Protein AF-0000000078525340 (afdb_homodimer)

Foldseek 3Di:
DPQVVLCVVAQQQFFWKWKWFDDPRDIDTDIFGWHADLVVRWIKTKDFCPDPVVVRCVRPQKMKIKTDDPDAPWIKIFIWGKDWDPDFCVVVVVSNPVRDPPVVVVCVVCRVRMTMMITDGQWMWTDDDPVDIDIDGSVD/DPQVVLCVVAQLAFFWKWKWFDDPRDIDIDIFGWHADLVVRWIKTKDFCPDPVVVRCVRPQKMKMKTDDPDAPWIKIFIWGKDWDPDFCVVVVVSNCVRDPPVVVVCVVCRVRMTMMITDGQWMWTDDDPVDIDIDGSVD

Secondary structure (DSSP, 8-state):
--HHHHHHHHHHH--EEEEEEEETTEEEEEEEE-EEETTTTEEEEEEETTSHHHHHHHH--EEEEEEPPSSTT-EEEEEEEEEE-SS-GGGGHHHHHHHSTTHHHHHHHHGGGEEEEEEE-SEEEEESSSS-EEEEETT-/--HHHHHHHHHHH--EEEEEEEETTEEEEEEEE-EEETTTTEEEEEEETTSHHHHHHHH--EEEEEEPPSSTT-EEEEEEEEEE-SS-GGGSHHHHHHHSTTHHHHHHHHGGGEEEEEEE-SEEEEESSSS-EEEEETT-

pLDDT: mean 95.8, std 4.09, range [75.81, 98.94]

Nearest PDB structures (foldseek):
  2i02-assembly1_A  TM=7.505E-01  e=3.441E-08  Nostoc punctiforme PCC 73102
  2hq7-assembly1_B  TM=7.538E-01  e=4.060E-06  Clostridium acetobutylicum
  5jab-assembly1_B  TM=7.423E-01  e=3.067E-06  Mycobacterium tuberculosis H37Rv
  5jab-assembly2_D  TM=7.151E-01  e=4.543E-06  Mycobacterium tuberculosis H37Rv
  2aq6-assembly1_B  TM=7.502E-01  e=1.652E-05  Mycobacterium tuberculosis

Structure (mmCIF, N/CA/C/O backbone):
data_AF-0000000078525340-model_v1
#
loop_
_entity.id
_entity.type
_entity.pdbx_description
1 polymer 'Pyridoxamine 5-phosphate oxidase'
#
loop_
_atom_site.group_PDB
_atom_site.id
_atom_site.type_symbol
_atom_site.label_atom_id
_atom_site.label_alt_id
_atom_site.label_comp_id
_atom_site.label_asym_id
_atom_site.label_entity_id
_atom_site.label_seq_id
_atom_site.pdbx_PDB_ins_code
_atom_site.Cartn_x
_atom_site.Cartn_y
_atom_site.Cartn_z
_atom_site.occupancy
_atom_site.B_iso_or_equiv
_atom_site.auth_seq_id
_atom_site.auth_comp_id
_atom_site.auth_asym_id
_atom_site.auth_atom_id
_atom_site.pdbx_PDB_model_num
ATOM 1 N N . MET A 1 1 ? 23.422 -10.094 1.667 1 87.75 1 MET A N 1
ATOM 2 C CA . MET A 1 1 ? 22.312 -11.031 1.849 1 87.75 1 MET A CA 1
ATOM 3 C C . MET A 1 1 ? 22.141 -11.906 0.617 1 87.75 1 MET A C 1
ATOM 5 O O . MET A 1 1 ? 22.594 -11.562 -0.471 1 87.75 1 MET A O 1
ATOM 9 N N . ASN A 1 2 ? 21.609 -13.195 0.773 1 95.38 2 ASN A N 1
ATOM 10 C CA . ASN A 1 2 ? 21.125 -14.039 -0.316 1 95.38 2 ASN A CA 1
ATOM 11 C C . ASN A 1 2 ? 19.719 -13.648 -0.755 1 95.38 2 ASN A C 1
ATOM 13 O O . ASN A 1 2 ? 18.734 -14 -0.096 1 95.38 2 ASN A O 1
ATOM 17 N N . ALA A 1 3 ? 19.656 -12.984 -1.868 1 96.06 3 ALA A N 1
ATOM 18 C CA . ALA A 1 3 ? 18.406 -12.352 -2.301 1 96.06 3 ALA A CA 1
ATOM 19 C C . ALA A 1 3 ? 17.344 -13.391 -2.596 1 96.06 3 ALA A C 1
ATOM 21 O O . ALA A 1 3 ? 16.172 -13.211 -2.242 1 96.06 3 ALA A O 1
ATOM 22 N N . LYS A 1 4 ? 17.75 -14.414 -3.219 1 96.56 4 LYS A N 1
ATOM 23 C CA . LYS A 1 4 ? 16.781 -15.461 -3.559 1 96.56 4 LYS A CA 1
ATOM 24 C C . LYS A 1 4 ? 16.203 -16.094 -2.303 1 96.56 4 LYS A C 1
ATOM 26 O O . LYS A 1 4 ? 14.984 -16.281 -2.205 1 96.56 4 LYS A O 1
ATOM 31 N N . GLN A 1 5 ? 17 -16.422 -1.415 1 97.38 5 GLN A N 1
ATOM 32 C CA . GLN A 1 5 ? 16.562 -17.047 -0.17 1 97.38 5 GLN A CA 1
ATOM 33 C C . GLN A 1 5 ? 15.633 -16.125 0.615 1 97.38 5 GLN A C 1
ATOM 35 O O . GLN A 1 5 ? 14.609 -16.562 1.133 1 97.38 5 GLN A O 1
ATOM 40 N N . GLU A 1 6 ? 15.984 -14.867 0.705 1 97.31 6 GLU A N 1
ATOM 41 C CA . GLU A 1 6 ? 15.18 -13.914 1.471 1 97.31 6 GLU A CA 1
ATOM 42 C C . GLU A 1 6 ? 13.867 -13.602 0.759 1 97.31 6 GLU A C 1
ATOM 44 O O . GLU A 1 6 ? 12.836 -13.398 1.405 1 97.31 6 GLU A O 1
ATOM 49 N N . PHE A 1 7 ? 13.938 -13.602 -0.591 1 98.12 7 PHE A N 1
ATOM 50 C CA . PHE A 1 7 ? 12.695 -13.484 -1.349 1 98.12 7 PHE A CA 1
ATOM 51 C C . PHE A 1 7 ? 11.75 -14.625 -1.007 1 98.12 7 PHE A C 1
ATOM 53 O O . PHE A 1 7 ? 10.586 -14.391 -0.672 1 98.12 7 PHE A O 1
ATOM 60 N N . THR A 1 8 ? 12.273 -15.805 -1.04 1 97.25 8 THR A N 1
ATOM 61 C CA . THR A 1 8 ? 11.477 -17 -0.782 1 97.25 8 THR A CA 1
ATOM 62 C C . THR A 1 8 ? 10.906 -16.969 0.633 1 97.25 8 THR A C 1
ATOM 64 O O . THR A 1 8 ? 9.719 -17.266 0.837 1 97.25 8 THR A O 1
ATOM 67 N N . ARG A 1 9 ? 11.695 -16.578 1.569 1 96.94 9 ARG A N 1
ATOM 68 C CA . ARG A 1 9 ? 11.242 -16.5 2.955 1 96.94 9 ARG A CA 1
ATOM 69 C C . ARG A 1 9 ? 10.117 -15.484 3.111 1 96.94 9 ARG A C 1
ATOM 71 O O . ARG A 1 9 ? 9.055 -15.805 3.648 1 96.94 9 ARG A O 1
ATOM 78 N N . LEU A 1 10 ? 10.32 -14.297 2.596 1 97.5 10 LEU A N 1
ATOM 79 C CA . LEU A 1 10 ? 9.367 -13.211 2.793 1 97.5 10 LEU A CA 1
ATOM 80 C C . LEU A 1 10 ? 8.078 -13.469 2.029 1 97.5 10 LEU A C 1
ATOM 82 O O . LEU A 1 10 ? 6.984 -13.266 2.562 1 97.5 10 LEU A O 1
ATOM 86 N N . ILE A 1 11 ? 8.18 -13.922 0.812 1 97.44 11 ILE A N 1
ATOM 87 C CA . ILE A 1 11 ? 7.008 -14.094 -0.039 1 97.44 11 ILE A CA 1
ATOM 88 C C . ILE A 1 11 ? 6.133 -15.219 0.505 1 97.44 11 ILE A C 1
ATOM 90 O O . ILE A 1 11 ? 4.914 -15.211 0.323 1 97.44 11 ILE A O 1
ATOM 94 N N . ASN A 1 12 ? 6.723 -16.172 1.214 1 96 12 ASN A N 1
ATOM 95 C CA . ASN A 1 12 ? 5.977 -17.312 1.745 1 96 12 ASN A CA 1
ATOM 96 C C . ASN A 1 12 ? 5.434 -17.016 3.141 1 96 12 ASN A C 1
ATOM 98 O O . ASN A 1 12 ? 4.48 -17.656 3.588 1 96 12 ASN A O 1
ATOM 102 N N . THR A 1 13 ? 5.984 -16.031 3.861 1 95.69 13 THR A N 1
ATOM 103 C CA . THR A 1 13 ? 5.586 -15.82 5.246 1 95.69 13 THR A CA 1
ATOM 104 C C . THR A 1 13 ? 4.668 -14.609 5.363 1 95.69 13 THR A C 1
ATOM 106 O O . THR A 1 13 ? 3.824 -14.547 6.262 1 95.69 13 THR A O 1
ATOM 109 N N . GLN A 1 14 ? 4.844 -13.656 4.562 1 96 14 GLN A N 1
ATOM 110 C CA . GLN A 1 14 ? 3.98 -12.484 4.625 1 96 14 GLN A CA 1
ATOM 111 C C . GLN A 1 14 ? 2.664 -12.727 3.895 1 96 14 GLN A C 1
ATOM 113 O O . GLN A 1 14 ? 2.637 -13.391 2.857 1 96 14 GLN A O 1
ATOM 118 N N . THR A 1 15 ? 1.559 -12.133 4.465 1 96 15 THR A N 1
ATOM 119 C CA . THR A 1 15 ? 0.247 -12.602 4.027 1 96 15 THR A CA 1
ATOM 120 C C . THR A 1 15 ? -0.459 -11.531 3.199 1 96 15 THR A C 1
ATOM 122 O O . THR A 1 15 ? -1.457 -11.812 2.533 1 96 15 THR A O 1
ATOM 125 N N . GLU A 1 16 ? 0.042 -10.273 3.266 1 97.12 16 GLU A N 1
ATOM 126 C CA . GLU A 1 16 ? -0.646 -9.18 2.58 1 97.12 16 GLU A CA 1
ATOM 127 C C . GLU A 1 16 ? 0.328 -8.352 1.753 1 97.12 16 GLU A C 1
ATOM 129 O O . GLU A 1 16 ? 1.515 -8.266 2.076 1 97.12 16 GLU A O 1
ATOM 134 N N . ILE A 1 17 ? -0.214 -7.793 0.735 1 98.31 17 ILE A N 1
ATOM 135 C CA . ILE A 1 17 ? 0.506 -6.777 -0.029 1 98.31 17 ILE A CA 1
ATOM 136 C C . ILE A 1 17 ? -0.351 -5.52 -0.151 1 98.31 17 ILE A C 1
ATOM 138 O O . ILE A 1 17 ? -1.581 -5.59 -0.095 1 98.31 17 ILE A O 1
ATOM 142 N N . ALA A 1 18 ? 0.312 -4.383 -0.234 1 98.75 18 ALA A N 1
ATOM 143 C CA . ALA A 1 18 ? -0.292 -3.203 -0.844 1 98.75 18 ALA A CA 1
ATOM 144 C C . ALA A 1 18 ? -0.221 -3.273 -2.367 1 98.75 18 ALA A C 1
ATOM 146 O O . ALA A 1 18 ? 0.868 -3.359 -2.941 1 98.75 18 ALA A O 1
ATOM 147 N N . LEU A 1 19 ? -1.326 -3.273 -3.004 1 98.81 19 LEU A N 1
ATOM 148 C CA . LEU A 1 19 ? -1.422 -3.354 -4.457 1 98.81 19 LEU A CA 1
ATOM 149 C C . LEU A 1 19 ? -1.84 -2.014 -5.051 1 98.81 19 LEU A C 1
ATOM 151 O O . LEU A 1 19 ? -2.896 -1.479 -4.707 1 98.81 19 LEU A O 1
ATOM 155 N N . ALA A 1 20 ? -1.002 -1.49 -5.895 1 98.75 20 ALA A N 1
ATOM 156 C CA . ALA A 1 20 ? -1.294 -0.214 -6.539 1 98.75 20 ALA A CA 1
ATOM 157 C C . ALA A 1 20 ? -1.66 -0.415 -8.008 1 98.75 20 ALA A C 1
ATOM 159 O O . ALA A 1 20 ? -1.045 -1.228 -8.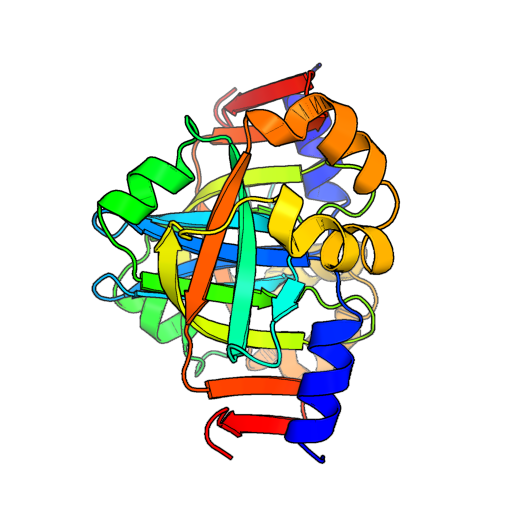703 1 98.75 20 ALA A O 1
ATOM 160 N N . THR A 1 21 ? -2.662 0.222 -8.438 1 98.62 21 THR A N 1
ATOM 161 C CA . THR A 1 21 ? -3.092 0.352 -9.828 1 98.62 21 THR A CA 1
ATOM 162 C C . THR A 1 21 ? -3.15 1.82 -10.242 1 98.62 21 THR A C 1
ATOM 164 O O . THR A 1 21 ? -2.941 2.711 -9.414 1 98.62 21 THR A O 1
ATOM 167 N N . SER A 1 22 ? -3.324 2.07 -11.531 1 97.94 22 SER A N 1
ATOM 168 C CA . SER A 1 22 ? -3.441 3.445 -12.008 1 97.94 22 SER A CA 1
ATOM 169 C C . SER A 1 22 ? -4.375 3.535 -13.211 1 97.94 22 SER A C 1
ATOM 171 O O . SER A 1 22 ? -4.324 2.693 -14.109 1 97.94 22 SER A O 1
ATOM 173 N N . THR A 1 23 ? -5.254 4.504 -13.172 1 97.12 23 THR A N 1
ATOM 174 C CA . THR A 1 23 ? -6.141 4.824 -14.281 1 97.12 23 THR A CA 1
ATOM 175 C C . THR A 1 23 ? -6.047 6.309 -14.633 1 97.12 23 THR A C 1
ATOM 177 O O . THR A 1 23 ? -6.332 7.168 -13.805 1 97.12 23 THR A O 1
ATOM 180 N N . ASP A 1 24 ? -5.66 6.656 -15.867 1 95.19 24 ASP A N 1
ATOM 181 C CA . ASP A 1 24 ? -5.586 8.031 -16.344 1 95.19 24 ASP A CA 1
ATOM 182 C C . ASP A 1 24 ? -4.77 8.898 -15.383 1 95.19 24 ASP A C 1
ATOM 184 O O . ASP A 1 24 ? -5.219 9.969 -14.969 1 95.19 24 ASP A O 1
ATOM 188 N N . GLY A 1 25 ? -3.732 8.32 -14.93 1 95.5 25 GLY A N 1
ATOM 189 C CA . GLY A 1 25 ? -2.795 9.078 -14.117 1 95.5 25 GLY A CA 1
ATOM 190 C C . GLY A 1 25 ? -3.16 9.094 -12.648 1 95.5 25 GLY A C 1
ATOM 191 O O . GLY A 1 25 ? -2.393 9.578 -11.812 1 95.5 25 GLY A O 1
ATOM 192 N N . GLN A 1 26 ? -4.312 8.586 -12.266 1 97.94 26 GLN A N 1
ATOM 193 C CA . GLN A 1 26 ? -4.723 8.516 -10.867 1 97.94 26 GLN A CA 1
ATOM 194 C C . GLN A 1 26 ? -4.422 7.137 -10.273 1 97.94 26 GLN A C 1
ATOM 196 O O . GLN A 1 26 ? -5.008 6.137 -10.688 1 97.94 26 GLN A O 1
ATOM 201 N N . PRO A 1 27 ? -3.51 7.129 -9.273 1 98.31 27 PRO A N 1
ATOM 202 C CA . PRO A 1 27 ? -3.266 5.84 -8.625 1 98.31 27 PRO A CA 1
ATOM 203 C C . PRO A 1 27 ? -4.367 5.461 -7.637 1 98.31 27 PRO A C 1
ATOM 205 O O . PRO A 1 27 ? -5.145 6.32 -7.215 1 98.31 27 PRO A O 1
ATOM 208 N N . SER A 1 28 ? -4.492 4.191 -7.406 1 98.5 28 SER A N 1
ATOM 209 C CA . SER A 1 28 ? -5.254 3.578 -6.324 1 98.5 28 SER A CA 1
ATOM 210 C C . SER A 1 28 ? -4.41 2.551 -5.57 1 98.5 28 SER A C 1
ATOM 212 O O . SER A 1 28 ? -3.426 2.037 -6.105 1 98.5 28 SER A O 1
ATOM 214 N N . VAL A 1 29 ? -4.773 2.312 -4.316 1 98.69 29 VAL A N 1
ATOM 215 C CA . VAL A 1 29 ? -4.012 1.337 -3.547 1 98.69 29 VAL A CA 1
ATOM 216 C C . VAL A 1 29 ? -4.914 0.673 -2.51 1 98.69 29 VAL A C 1
ATOM 218 O O . VAL A 1 29 ? -5.793 1.322 -1.936 1 98.69 29 VAL A O 1
ATOM 221 N N . ARG A 1 30 ? -4.707 -0.608 -2.273 1 97.75 30 ARG A N 1
ATOM 222 C CA . ARG A 1 30 ? -5.434 -1.395 -1.281 1 97.75 30 ARG A CA 1
ATOM 223 C C . ARG A 1 30 ? -4.582 -2.555 -0.774 1 97.75 30 ARG A C 1
ATOM 225 O O . ARG A 1 30 ? -3.607 -2.943 -1.418 1 97.75 30 ARG A O 1
ATOM 232 N N . ILE A 1 31 ? -4.953 -2.988 0.374 1 97.5 31 ILE A N 1
ATOM 233 C CA . ILE A 1 31 ? -4.316 -4.176 0.936 1 97.5 31 ILE A CA 1
ATOM 234 C C . ILE A 1 31 ? -5.094 -5.422 0.521 1 97.5 31 ILE A C 1
ATOM 236 O O . ILE A 1 31 ? -6.32 -5.469 0.649 1 97.5 31 ILE A O 1
ATOM 240 N N . VAL A 1 32 ? -4.371 -6.414 -0.003 1 96.75 32 VAL A N 1
ATOM 241 C CA . VAL A 1 32 ? -5.012 -7.672 -0.375 1 96.75 32 VAL A CA 1
ATOM 242 C C . VAL A 1 32 ? -4.164 -8.844 0.115 1 96.75 32 VAL A C 1
ATOM 244 O O . VAL A 1 32 ? -2.949 -8.711 0.285 1 96.75 32 VAL A O 1
ATOM 247 N N . ASN A 1 33 ? -4.805 -9.977 0.378 1 97 33 ASN A N 1
ATOM 248 C CA . ASN A 1 33 ? -4.074 -11.219 0.585 1 97 33 ASN A CA 1
ATOM 249 C C . ASN A 1 33 ? -3.486 -11.75 -0.721 1 97 33 ASN A C 1
ATOM 251 O O . ASN A 1 33 ? -3.984 -11.438 -1.803 1 97 33 ASN A O 1
ATOM 255 N N . PHE A 1 34 ? -2.416 -12.523 -0.557 1 98.31 34 PHE A N 1
ATOM 256 C CA . PHE A 1 34 ? -1.772 -13.055 -1.752 1 98.31 34 PHE A CA 1
ATOM 257 C C . PHE A 1 34 ? -1.127 -14.406 -1.462 1 98.31 34 PHE A C 1
ATOM 259 O O . PHE A 1 34 ? -0.896 -14.75 -0.302 1 98.31 34 PHE A O 1
ATOM 266 N N . CYS A 1 35 ? -0.872 -15.109 -2.553 1 98.12 35 CYS A N 1
ATOM 267 C CA . CYS A 1 35 ? 0.038 -16.25 -2.58 1 98.12 35 CYS A CA 1
ATOM 268 C C . CYS A 1 35 ? 0.964 -16.172 -3.789 1 98.12 35 CYS A C 1
ATOM 270 O O . CYS A 1 35 ? 0.632 -15.547 -4.797 1 98.12 35 CYS A O 1
ATOM 272 N N . PHE A 1 36 ? 2.131 -16.75 -3.58 1 98.19 36 PHE A N 1
ATOM 273 C CA . PHE A 1 36 ? 3.061 -16.859 -4.695 1 98.19 36 PHE A CA 1
ATOM 274 C C . PHE A 1 36 ? 3.084 -18.281 -5.234 1 98.19 36 PHE A C 1
ATOM 276 O O . PHE A 1 36 ? 3.289 -19.234 -4.48 1 98.19 36 PHE A O 1
ATOM 283 N N . ASP A 1 37 ? 2.729 -18.438 -6.527 1 97.06 37 ASP A N 1
ATOM 284 C CA . ASP A 1 37 ? 2.869 -19.703 -7.215 1 97.06 37 ASP A CA 1
ATOM 285 C C . ASP A 1 37 ? 4.297 -19.906 -7.719 1 97.06 37 ASP A C 1
ATOM 287 O O . ASP A 1 37 ? 4.68 -19.359 -8.75 1 97.06 37 ASP A O 1
ATOM 291 N N . GLU A 1 38 ? 5.016 -20.719 -7.078 1 94.38 38 GLU A N 1
ATOM 292 C CA . GLU A 1 38 ? 6.438 -20.906 -7.363 1 94.38 38 GLU A CA 1
ATOM 293 C C . GLU A 1 38 ? 6.652 -21.547 -8.727 1 94.38 38 GLU A C 1
ATOM 295 O O . GLU A 1 38 ? 7.621 -21.234 -9.422 1 94.38 38 GLU A O 1
ATOM 300 N N . ALA A 1 39 ? 5.789 -22.453 -9.047 1 94.06 39 ALA A N 1
ATOM 301 C CA . ALA A 1 39 ? 5.938 -23.156 -10.32 1 94.06 39 ALA A CA 1
ATOM 302 C C . ALA A 1 39 ? 5.691 -22.219 -11.492 1 94.06 39 ALA A C 1
ATOM 304 O O . ALA A 1 39 ? 6.457 -22.203 -12.461 1 94.06 39 ALA A O 1
ATOM 305 N N . ALA A 1 40 ? 4.656 -21.391 -11.406 1 95.31 40 ALA A N 1
ATOM 306 C CA . ALA A 1 40 ? 4.293 -20.469 -12.484 1 95.31 40 ALA A CA 1
ATOM 307 C C . ALA A 1 40 ? 5.02 -19.141 -12.344 1 95.31 40 ALA A C 1
ATOM 309 O O . ALA A 1 40 ? 5.035 -18.328 -13.273 1 95.31 40 ALA A O 1
ATOM 310 N N . LYS A 1 41 ? 5.652 -18.859 -11.195 1 96.38 41 LYS A N 1
ATOM 311 C CA . LYS A 1 41 ? 6.352 -17.609 -10.859 1 96.38 41 LYS A CA 1
ATOM 312 C C . LYS A 1 41 ? 5.438 -16.406 -11.023 1 96.38 41 LYS A C 1
ATOM 314 O O . LYS A 1 41 ? 5.812 -15.414 -11.656 1 96.38 41 LYS A O 1
ATOM 319 N N . VAL A 1 42 ? 4.281 -16.484 -10.484 1 98.06 42 VAL A N 1
ATOM 320 C CA . VAL A 1 42 ? 3.326 -15.391 -10.477 1 98.06 42 VAL A CA 1
ATOM 321 C C . VAL A 1 42 ? 2.766 -15.195 -9.07 1 98.06 42 VAL A C 1
ATOM 323 O O . VAL A 1 42 ? 2.654 -16.156 -8.305 1 98.06 42 VAL A O 1
ATOM 326 N N . MET A 1 43 ? 2.398 -14 -8.781 1 98.38 43 MET A N 1
ATOM 327 C CA . MET A 1 43 ? 1.638 -13.672 -7.582 1 98.38 43 MET A CA 1
ATOM 328 C C . MET A 1 43 ? 0.141 -13.844 -7.82 1 98.38 43 MET A C 1
ATOM 330 O O . MET A 1 43 ? -0.38 -13.414 -8.852 1 98.38 43 MET A O 1
ATOM 334 N N . LEU A 1 44 ? -0.486 -14.445 -6.852 1 98.62 44 LEU A N 1
ATOM 335 C CA . LEU A 1 44 ? -1.928 -14.648 -6.934 1 98.62 44 LEU A CA 1
ATOM 336 C C . LEU A 1 44 ? -2.66 -13.797 -5.906 1 98.62 44 LEU A C 1
ATOM 338 O O . LEU A 1 44 ? -2.217 -13.672 -4.762 1 98.62 44 LEU A O 1
ATOM 342 N N . PHE A 1 45 ? -3.779 -13.195 -6.34 1 98.19 45 PHE A N 1
ATOM 343 C CA . PHE A 1 45 ? -4.715 -12.562 -5.418 1 98.19 45 PHE A CA 1
ATOM 344 C C . PHE A 1 45 ? -6.145 -12.672 -5.934 1 98.19 45 PHE A C 1
ATOM 346 O O . PHE A 1 45 ? -6.363 -12.969 -7.113 1 98.19 45 PHE A O 1
ATOM 353 N N . THR A 1 46 ? -7.082 -12.492 -5.023 1 96.25 46 THR A N 1
ATOM 354 C CA . THR A 1 46 ? -8.484 -12.539 -5.434 1 96.25 46 THR A CA 1
ATOM 355 C C . THR A 1 46 ? -9.18 -11.211 -5.137 1 96.25 46 THR A C 1
ATOM 357 O O . THR A 1 46 ? -8.742 -10.453 -4.27 1 96.25 46 THR A O 1
ATOM 360 N N . THR A 1 47 ? -10.148 -10.984 -5.855 1 94.75 47 THR A N 1
ATOM 361 C CA . THR A 1 47 ? -11.039 -9.852 -5.66 1 94.75 47 THR A CA 1
ATOM 362 C C . THR A 1 47 ? -12.469 -10.211 -6.066 1 94.75 47 THR A C 1
ATOM 364 O O . THR A 1 47 ? -12.688 -11.172 -6.809 1 94.75 47 THR A O 1
ATOM 367 N N . PHE A 1 48 ? -13.352 -9.422 -5.516 1 90.81 48 PHE A N 1
ATOM 368 C CA . PHE A 1 48 ? -14.727 -9.586 -5.988 1 90.81 48 PHE A CA 1
ATOM 369 C C . PHE A 1 48 ? -14.875 -9.062 -7.414 1 90.81 48 PHE A C 1
ATOM 371 O O . PHE A 1 48 ? -14.281 -8.047 -7.77 1 90.81 48 PHE A O 1
ATOM 378 N N . GLY A 1 49 ? -15.625 -9.727 -8.234 1 84.81 49 GLY A N 1
ATOM 379 C CA . GLY A 1 49 ? -15.742 -9.469 -9.664 1 84.81 49 GLY A CA 1
ATOM 380 C C . GLY A 1 49 ? -16.328 -8.102 -9.977 1 84.81 49 GLY A C 1
ATOM 381 O O . GLY A 1 49 ? -16.109 -7.57 -11.07 1 84.81 49 GLY A O 1
ATOM 382 N N . ASP A 1 50 ? -17.031 -7.508 -9.242 1 79.12 50 ASP A N 1
ATOM 383 C CA . ASP A 1 50 ? -17.719 -6.246 -9.516 1 79.12 50 ASP A CA 1
ATOM 384 C C . ASP A 1 50 ? -17.078 -5.102 -8.727 1 79.12 50 ASP A C 1
ATOM 386 O O . ASP A 1 50 ? -17.719 -4.07 -8.5 1 79.12 50 ASP A O 1
ATOM 390 N N . ASN A 1 51 ? -15.828 -5.246 -8.523 1 83.62 51 ASN A N 1
ATOM 391 C CA . ASN A 1 51 ? -15.18 -4.215 -7.719 1 83.62 51 ASN A CA 1
ATOM 392 C C . ASN A 1 51 ? -14.32 -3.291 -8.578 1 83.62 51 ASN A C 1
ATOM 394 O O . ASN A 1 51 ? -14.07 -3.58 -9.742 1 83.62 51 ASN A O 1
ATOM 398 N N . LYS A 1 52 ? -13.977 -2.193 -8.047 1 83.94 52 LYS A N 1
ATOM 399 C CA . LYS A 1 52 ? -13.281 -1.093 -8.703 1 83.94 52 LYS A CA 1
ATOM 400 C C . LYS A 1 52 ? -11.969 -1.566 -9.32 1 83.94 52 LYS A C 1
ATOM 402 O O . LYS A 1 52 ? -11.578 -1.111 -10.398 1 83.94 52 LYS A O 1
ATOM 407 N N . LYS A 1 53 ? -11.305 -2.447 -8.602 1 86.12 53 LYS A N 1
ATOM 408 C CA . LYS A 1 53 ? -9.992 -2.854 -9.094 1 86.12 53 LYS A CA 1
ATOM 409 C C . LYS A 1 53 ? -10.109 -3.635 -10.398 1 86.12 53 LYS A C 1
ATOM 411 O O . LYS A 1 53 ? -9.234 -3.537 -11.266 1 86.12 53 LYS A O 1
ATOM 416 N N . VAL A 1 54 ? -11.188 -4.332 -10.648 1 87.69 54 VAL A N 1
ATOM 417 C CA . VAL A 1 54 ? -11.406 -5.059 -11.891 1 87.69 54 VAL A CA 1
ATOM 418 C C . VAL A 1 54 ? -11.484 -4.074 -13.055 1 87.69 54 VAL A C 1
ATOM 420 O O . VAL A 1 54 ? -10.828 -4.262 -14.086 1 87.69 54 VAL A O 1
ATOM 423 N N . LYS A 1 55 ? -12.234 -3.061 -12.852 1 91.38 55 LYS A N 1
ATOM 424 C CA . LYS A 1 55 ? -12.375 -2.037 -13.883 1 91.38 55 LYS A CA 1
ATOM 425 C C . LYS A 1 55 ? -11.039 -1.336 -14.148 1 91.38 55 LYS A C 1
ATOM 427 O O . LYS A 1 55 ? -10.695 -1.061 -15.297 1 91.38 55 LYS A O 1
ATOM 432 N N . GLU A 1 56 ? -10.336 -1.049 -13.102 1 94.88 56 GLU A N 1
ATOM 433 C CA . GLU A 1 56 ? -9.031 -0.416 -13.242 1 94.88 56 GLU A CA 1
ATOM 434 C C . GLU A 1 56 ? -8.078 -1.284 -14.062 1 94.88 56 GLU A C 1
ATOM 436 O O . GLU A 1 56 ? -7.395 -0.789 -14.953 1 94.88 56 GLU A O 1
ATOM 441 N N . LEU A 1 57 ? -8.117 -2.547 -13.742 1 95.56 57 LEU A N 1
ATOM 442 C CA . LEU A 1 57 ? -7.184 -3.473 -14.367 1 95.56 57 LEU A CA 1
ATOM 443 C C . LEU A 1 57 ? -7.555 -3.719 -15.828 1 95.56 57 LEU A C 1
ATOM 445 O O . LEU A 1 57 ? -6.691 -4.043 -16.641 1 95.56 57 LEU A O 1
ATOM 449 N N . GLU A 1 58 ? -8.805 -3.551 -16.141 1 93.69 58 GLU A N 1
ATOM 450 C CA . GLU A 1 58 ? -9.227 -3.615 -17.531 1 93.69 58 GLU A CA 1
ATOM 451 C C . GLU A 1 58 ? -8.695 -2.432 -18.328 1 93.69 58 GLU A C 1
ATOM 453 O O . GLU A 1 58 ? -8.367 -2.568 -19.516 1 93.69 58 GLU A O 1
ATOM 458 N N . CYS A 1 59 ? -8.547 -1.346 -17.703 1 95.31 59 CYS A N 1
ATOM 459 C CA . CYS A 1 59 ? -8.102 -0.117 -18.359 1 95.31 59 CYS A CA 1
ATOM 460 C C . CYS A 1 59 ? -6.578 -0.076 -18.453 1 95.31 59 CYS A C 1
ATOM 462 O O . CYS A 1 59 ? -6.023 0.387 -19.438 1 95.31 59 CYS A O 1
ATOM 464 N N . ASN A 1 60 ? -5.855 -0.446 -17.5 1 98 60 ASN A N 1
ATOM 465 C CA . ASN A 1 60 ? -4.406 -0.46 -17.344 1 98 60 ASN A CA 1
ATOM 466 C C . ASN A 1 60 ? -3.943 -1.622 -16.469 1 98 60 ASN A C 1
ATOM 468 O O . ASN A 1 60 ? -4.156 -1.617 -15.258 1 98 60 ASN A O 1
ATOM 472 N N . ASN A 1 61 ? -3.273 -2.559 -17.047 1 98.44 61 ASN A N 1
ATOM 473 C CA . ASN A 1 61 ? -2.945 -3.775 -16.312 1 98.44 61 ASN A CA 1
ATOM 474 C C . ASN A 1 61 ? -1.574 -3.678 -15.656 1 98.44 61 ASN A C 1
ATOM 476 O O . ASN A 1 61 ? -1.078 -4.66 -15.094 1 98.44 61 ASN A O 1
ATOM 480 N N . LYS A 1 62 ? -0.909 -2.529 -15.758 1 98.69 62 LYS A N 1
ATOM 481 C CA . LYS A 1 62 ? 0.313 -2.283 -14.992 1 98.69 62 LYS A CA 1
ATOM 482 C C . LYS A 1 62 ? 0.013 -2.115 -13.508 1 98.69 62 LYS A C 1
ATOM 484 O O . LYS A 1 62 ? -0.896 -1.373 -13.133 1 98.69 62 LYS A O 1
ATOM 489 N N . VAL A 1 63 ? 0.789 -2.828 -12.695 1 98.88 63 VAL A N 1
ATOM 490 C CA . VAL A 1 63 ? 0.582 -2.75 -11.25 1 98.88 63 VAL A CA 1
ATOM 491 C C . VAL A 1 63 ? 1.928 -2.635 -10.539 1 98.88 63 VAL A C 1
ATOM 493 O O . VAL A 1 63 ? 2.982 -2.766 -11.172 1 98.88 63 VAL A O 1
ATOM 496 N N . ALA A 1 64 ? 1.916 -2.289 -9.32 1 98.88 64 ALA A N 1
ATOM 497 C CA . ALA A 1 64 ? 3.023 -2.387 -8.367 1 98.88 64 ALA A CA 1
ATOM 498 C C . ALA A 1 64 ? 2.555 -2.959 -7.035 1 98.88 64 ALA A C 1
ATOM 500 O O . ALA A 1 64 ? 1.39 -2.801 -6.66 1 98.88 64 ALA A O 1
ATOM 501 N N . PHE A 1 65 ? 3.471 -3.625 -6.336 1 98.94 65 PHE A N 1
ATOM 502 C CA . PHE A 1 65 ? 3.098 -4.129 -5.02 1 98.94 65 PHE A CA 1
ATOM 503 C C . PHE A 1 65 ? 4.289 -4.09 -4.07 1 98.94 65 PHE A C 1
ATOM 505 O O . PHE A 1 65 ? 5.438 -4.051 -4.508 1 98.94 65 PHE A O 1
ATOM 512 N N . THR A 1 66 ? 4.012 -4.012 -2.83 1 98.88 66 THR A N 1
ATOM 513 C CA . THR A 1 66 ? 4.957 -4.23 -1.738 1 98.88 66 THR A CA 1
ATOM 514 C C . THR A 1 66 ? 4.324 -5.082 -0.64 1 98.88 66 THR A C 1
ATOM 516 O O . THR A 1 66 ? 3.145 -4.914 -0.319 1 98.88 66 THR A O 1
ATOM 519 N N . THR A 1 67 ? 5.117 -6.012 -0.134 1 98.44 67 THR A N 1
ATOM 520 C CA . THR A 1 67 ? 4.645 -6.684 1.07 1 98.44 67 THR A CA 1
ATOM 521 C C . THR A 1 67 ? 4.66 -5.73 2.264 1 98.44 67 THR A C 1
ATOM 523 O O . THR A 1 67 ? 5.258 -4.652 2.195 1 98.44 67 THR A O 1
ATOM 526 N N . ILE A 1 68 ? 3.936 -6.082 3.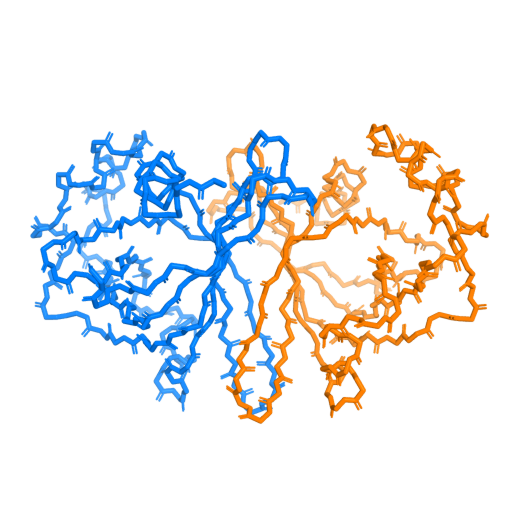27 1 96.81 68 ILE A N 1
ATOM 527 C CA . ILE A 1 68 ? 3.822 -5.246 4.461 1 96.81 68 ILE A CA 1
ATOM 528 C C . ILE A 1 68 ? 4.863 -5.676 5.492 1 96.81 68 ILE A C 1
ATOM 530 O O . ILE A 1 68 ? 4.859 -6.824 5.945 1 96.81 68 ILE A O 1
ATOM 534 N N . PRO A 1 69 ? 5.672 -4.719 5.855 1 92.56 69 PRO A N 1
ATOM 535 C CA . PRO A 1 69 ? 6.641 -5.098 6.887 1 92.56 69 PRO A CA 1
ATOM 536 C C . PRO A 1 69 ? 5.984 -5.379 8.242 1 92.56 69 PRO A C 1
ATOM 538 O O . PRO A 1 69 ? 5.199 -4.562 8.727 1 92.56 69 PRO A O 1
ATOM 541 N N . HIS A 1 70 ? 6.227 -6.52 8.82 1 84.44 70 HIS A N 1
ATOM 542 C CA . HIS A 1 70 ? 5.703 -6.84 10.148 1 84.44 70 HIS A CA 1
ATOM 543 C C . HIS A 1 70 ? 6.816 -6.844 11.188 1 84.44 70 HIS A C 1
ATOM 545 O O . HIS A 1 70 ? 6.547 -6.746 12.391 1 84.44 70 HIS A O 1
ATOM 551 N N . SER A 1 71 ? 8.008 -7.051 10.789 1 83.06 71 SER A N 1
ATOM 552 C CA . SER A 1 71 ? 9.203 -6.988 11.625 1 83.06 71 SER A CA 1
ATOM 553 C C . SER A 1 71 ? 10.273 -6.098 10.992 1 83.06 71 SER A C 1
ATOM 555 O O . SER A 1 71 ? 10.844 -6.441 9.953 1 83.06 71 SER A O 1
ATOM 557 N N . GLY A 1 72 ? 10.508 -4.977 11.695 1 88.12 72 GLY A N 1
ATOM 558 C CA . GLY A 1 72 ? 11.5 -4.094 11.102 1 88.12 72 GLY A CA 1
ATOM 559 C C . GLY A 1 72 ? 11.062 -3.521 9.766 1 88.12 72 GLY A C 1
ATOM 560 O O . GLY A 1 72 ? 9.945 -3.01 9.633 1 88.12 72 GLY A O 1
ATOM 561 N N . ASN A 1 73 ? 12.016 -3.607 8.812 1 92.38 73 ASN A N 1
ATOM 562 C CA . ASN A 1 73 ? 11.766 -3.016 7.5 1 92.38 73 ASN A CA 1
ATOM 563 C C . ASN A 1 73 ? 11.75 -4.074 6.398 1 92.38 73 ASN A C 1
ATOM 565 O O . ASN A 1 73 ? 11.906 -3.754 5.219 1 92.38 73 ASN A O 1
ATOM 569 N N . GLU A 1 74 ? 11.602 -5.328 6.77 1 97.31 74 GLU A N 1
ATOM 570 C CA . GLU A 1 74 ? 11.703 -6.391 5.773 1 97.31 74 GLU A CA 1
ATOM 571 C C . GLU A 1 74 ? 10.492 -6.395 4.844 1 97.31 74 GLU A C 1
ATOM 573 O O . GLU A 1 74 ? 9.352 -6.465 5.301 1 97.31 74 GLU A O 1
ATOM 578 N N . HIS A 1 75 ? 10.773 -6.316 3.547 1 98.38 75 HIS A N 1
ATOM 579 C CA . HIS A 1 75 ? 9.68 -6.355 2.578 1 98.38 75 HIS A CA 1
ATOM 580 C C . HIS A 1 75 ? 10.203 -6.613 1.17 1 98.38 75 HIS A C 1
ATOM 582 O O . HIS A 1 75 ? 11.414 -6.582 0.938 1 98.38 75 HIS A O 1
ATOM 588 N N . ILE A 1 76 ? 9.281 -6.926 0.302 1 98.31 76 ILE A N 1
ATOM 589 C CA . ILE A 1 76 ? 9.508 -7.082 -1.132 1 98.31 76 ILE A CA 1
ATOM 590 C 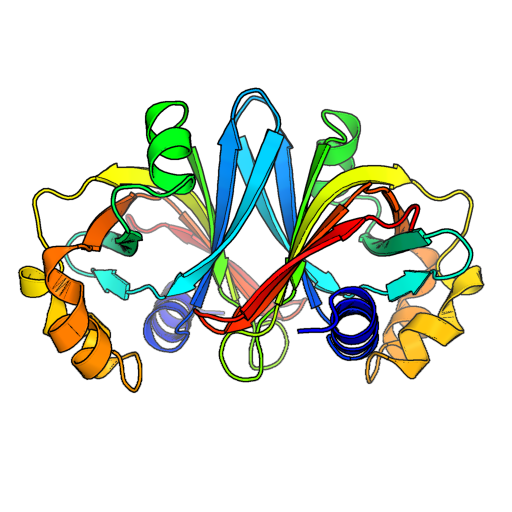C . ILE A 1 76 ? 8.695 -6.035 -1.896 1 98.31 76 ILE A C 1
ATOM 592 O O . ILE A 1 76 ? 7.543 -5.77 -1.562 1 98.31 76 ILE A O 1
ATOM 596 N N . LYS A 1 77 ? 9.359 -5.488 -2.893 1 98.38 77 LYS A N 1
ATOM 597 C CA . LYS A 1 77 ? 8.688 -4.562 -3.801 1 98.38 77 LYS A CA 1
ATOM 598 C C . LYS A 1 77 ? 8.891 -4.973 -5.254 1 98.38 77 LYS A C 1
ATOM 600 O O . LYS A 1 77 ? 9.984 -5.402 -5.637 1 98.38 77 LYS A O 1
ATOM 605 N N . ALA A 1 78 ? 7.828 -4.734 -6.082 1 98.81 78 ALA A N 1
ATOM 606 C CA . ALA A 1 78 ? 7.977 -5.055 -7.5 1 98.81 78 ALA A CA 1
ATOM 607 C C . ALA A 1 78 ? 6.941 -4.316 -8.344 1 98.81 78 ALA A C 1
ATOM 609 O O . ALA A 1 78 ? 5.953 -3.801 -7.809 1 98.81 78 ALA A O 1
ATOM 610 N N . LYS A 1 79 ? 7.254 -4.227 -9.539 1 98.81 79 LYS A N 1
ATOM 611 C CA . LYS A 1 79 ? 6.328 -3.83 -10.594 1 98.81 79 LYS A CA 1
ATOM 612 C C . LYS A 1 79 ? 6.047 -4.992 -11.547 1 98.81 79 LYS A C 1
ATOM 614 O O . LYS A 1 79 ? 6.934 -5.801 -11.82 1 98.81 79 LYS A O 1
ATOM 619 N N . GLY A 1 80 ? 4.777 -5.016 -11.992 1 98.69 80 GLY A N 1
ATOM 620 C CA . GLY A 1 80 ? 4.41 -6.125 -12.859 1 98.69 80 GLY A CA 1
ATOM 621 C C . GLY A 1 80 ? 3.135 -5.875 -13.641 1 98.69 80 GLY A C 1
ATOM 622 O O . GLY A 1 80 ? 2.715 -4.727 -13.805 1 98.69 80 GLY A O 1
ATOM 623 N N . MET A 1 81 ? 2.605 -7.004 -14.18 1 98.69 81 MET A N 1
ATOM 624 C CA . MET A 1 81 ? 1.378 -6.98 -14.969 1 98.69 81 MET A CA 1
ATOM 625 C C . MET A 1 81 ? 0.348 -7.953 -14.406 1 98.69 81 MET A C 1
ATOM 627 O O . MET A 1 81 ? 0.669 -9.109 -14.125 1 98.69 81 MET A O 1
ATOM 631 N N . ALA A 1 82 ? -0.856 -7.449 -14.297 1 98.62 82 ALA A N 1
ATOM 632 C CA . ALA A 1 82 ? -1.936 -8.289 -13.781 1 98.62 82 ALA A CA 1
ATOM 633 C C . ALA A 1 82 ? -2.826 -8.789 -14.914 1 98.62 82 ALA A C 1
ATOM 635 O O . ALA A 1 82 ? -3.115 -8.055 -15.859 1 98.62 82 ALA A O 1
ATOM 636 N N . LYS A 1 83 ? -3.295 -10 -14.758 1 98.06 83 LYS A N 1
ATOM 637 C CA . LYS A 1 83 ? -4.289 -10.562 -15.672 1 98.06 83 LYS A CA 1
ATOM 638 C C . LYS A 1 83 ? -5.27 -11.469 -14.922 1 98.06 83 LYS A C 1
ATOM 640 O O . LYS A 1 83 ? -4.902 -12.094 -13.93 1 98.06 83 LYS A O 1
ATOM 645 N N . LYS A 1 84 ? -6.465 -11.477 -15.445 1 97.12 84 LYS A N 1
ATOM 646 C CA . LYS A 1 84 ? -7.414 -12.445 -14.914 1 97.12 84 LYS A CA 1
ATOM 647 C C . LYS A 1 84 ? -6.941 -13.875 -15.18 1 97.12 84 LYS A C 1
ATOM 649 O O . LYS A 1 84 ? -6.52 -14.203 -16.297 1 97.12 84 LYS A O 1
ATOM 654 N N . SER A 1 85 ? -7.027 -14.664 -14.156 1 97.88 85 SER A N 1
ATOM 655 C CA . SER A 1 85 ? -6.551 -16.031 -14.273 1 97.88 85 SER A CA 1
ATOM 656 C C . SER A 1 85 ? -7.578 -16.922 -14.969 1 97.88 85 SER A C 1
ATOM 658 O O . SER A 1 85 ? -8.789 -16.703 -14.836 1 97.88 85 SER A O 1
ATOM 660 N N . SER A 1 86 ? -7.062 -17.938 -15.656 1 97.31 86 SER A N 1
ATOM 661 C CA . SER A 1 86 ? -7.941 -18.984 -16.141 1 97.31 86 SER A CA 1
ATOM 662 C C . SER A 1 86 ? -8.336 -19.938 -15.023 1 97.31 86 SER A C 1
ATOM 664 O O . SER A 1 86 ? -9.289 -20.719 -15.172 1 97.31 86 SER A O 1
ATOM 666 N N . ARG A 1 87 ? -7.586 -19.906 -13.969 1 97.69 87 ARG A N 1
ATOM 667 C CA . ARG A 1 87 ? -7.906 -20.688 -12.781 1 97.69 87 ARG A CA 1
ATOM 668 C C . ARG A 1 87 ? -8.898 -19.953 -11.883 1 97.69 87 ARG A C 1
ATOM 670 O O . ARG A 1 87 ? -9.156 -18.766 -12.086 1 97.69 87 ARG A O 1
ATOM 677 N N . THR A 1 88 ? -9.461 -20.75 -11.023 1 97.5 88 THR A N 1
ATOM 678 C CA . THR A 1 88 ? -10.328 -20.188 -9.992 1 97.5 88 THR A CA 1
ATOM 679 C C . THR A 1 88 ? -9.688 -20.312 -8.617 1 97.5 88 THR A C 1
ATOM 681 O O . THR A 1 88 ? -8.641 -20.938 -8.469 1 97.5 88 THR A O 1
ATOM 684 N N . ILE A 1 89 ? -10.367 -19.703 -7.621 1 97.88 89 ILE A N 1
ATOM 685 C CA . ILE A 1 89 ? -9.867 -19.781 -6.25 1 97.88 89 ILE A CA 1
ATOM 686 C C . ILE A 1 89 ? -9.883 -21.234 -5.777 1 97.88 89 ILE A C 1
ATOM 688 O O . ILE A 1 89 ? -9.047 -21.641 -4.969 1 97.88 89 ILE A O 1
ATOM 692 N N . PHE A 1 90 ? -10.75 -22.047 -6.312 1 98.19 90 PHE A N 1
ATOM 693 C CA . PHE A 1 90 ? -10.867 -23.438 -5.898 1 98.19 90 PHE A CA 1
ATOM 694 C C . PHE A 1 90 ? -9.664 -24.25 -6.367 1 98.19 90 PHE A C 1
ATOM 696 O O . PHE A 1 90 ? -9.258 -25.203 -5.711 1 98.19 90 PHE A O 1
ATOM 703 N N . ASP A 1 91 ? -9.055 -23.859 -7.461 1 98.12 91 ASP A N 1
ATOM 704 C CA . ASP A 1 91 ? -7.887 -24.547 -8 1 98.12 91 ASP A CA 1
ATOM 705 C C . ASP A 1 91 ? -6.66 -24.297 -7.129 1 98.12 91 ASP A C 1
ATOM 707 O O . ASP A 1 91 ? -5.707 -25.078 -7.152 1 98.12 91 ASP A O 1
ATOM 711 N N . VAL A 1 92 ? -6.648 -23.203 -6.383 1 97.75 92 VAL A N 1
ATOM 712 C CA . VAL A 1 92 ? -5.445 -22.812 -5.648 1 97.75 92 VAL A CA 1
ATOM 713 C C . VAL A 1 92 ? -5.773 -22.656 -4.168 1 97.75 92 VAL A C 1
ATOM 715 O O . VAL A 1 92 ? -4.996 -22.062 -3.412 1 97.75 92 VAL A O 1
ATOM 718 N N . ALA A 1 93 ? -6.902 -23.156 -3.723 1 97.75 93 ALA A N 1
ATOM 719 C CA . ALA A 1 93 ? -7.453 -22.938 -2.389 1 97.75 93 ALA A CA 1
ATOM 720 C C . ALA A 1 93 ? -6.465 -23.375 -1.309 1 97.75 93 ALA A C 1
ATOM 722 O O . ALA A 1 93 ? -6.281 -22.672 -0.312 1 97.75 93 ALA A O 1
ATOM 723 N N . GLU A 1 94 ? -5.84 -24.422 -1.464 1 96.38 94 GLU A N 1
ATOM 724 C CA . GLU A 1 94 ? -4.949 -24.984 -0.451 1 96.38 94 GLU A CA 1
ATOM 725 C C . GLU A 1 94 ? -3.795 -24.031 -0.145 1 96.38 94 GLU A C 1
ATOM 727 O O . GLU A 1 94 ? -3.371 -23.906 1.006 1 96.38 94 GLU A O 1
ATOM 732 N N . HIS A 1 95 ? -3.275 -23.328 -1.147 1 95.81 95 HIS A N 1
ATOM 733 C CA . HIS A 1 95 ? -2.182 -22.391 -0.961 1 95.81 95 HIS A CA 1
ATOM 734 C C . HIS A 1 95 ? -2.605 -21.219 -0.08 1 95.81 95 HIS A C 1
ATOM 736 O O . HIS A 1 95 ? -1.872 -20.828 0.827 1 95.81 95 HIS A O 1
ATOM 742 N N . PHE A 1 96 ? -3.793 -20.766 -0.313 1 97.75 96 PHE A N 1
ATOM 743 C CA . PHE A 1 96 ? -4.305 -19.641 0.464 1 97.75 96 PHE A CA 1
ATOM 744 C C . PHE A 1 96 ? -4.637 -20.078 1.887 1 97.75 96 PHE A C 1
ATOM 746 O O . PHE A 1 96 ? -4.293 -19.391 2.848 1 97.75 96 PHE A O 1
ATOM 753 N N . ILE A 1 97 ? -5.289 -21.234 2.037 1 97.5 97 ILE A N 1
ATOM 754 C CA . ILE A 1 97 ? -5.742 -21.719 3.336 1 97.5 97 ILE A CA 1
ATOM 755 C C . ILE A 1 97 ? -4.539 -22 4.234 1 97.5 97 ILE A C 1
ATOM 757 O O . ILE A 1 97 ? -4.555 -21.672 5.422 1 97.5 97 ILE A O 1
ATOM 761 N N . LYS A 1 98 ? -3.514 -22.562 3.666 1 96.38 98 LYS A N 1
ATOM 762 C CA . LYS A 1 98 ? -2.314 -22.906 4.426 1 96.38 98 LYS A CA 1
ATOM 763 C C . LYS A 1 98 ? -1.612 -21.641 4.934 1 96.38 98 LYS A C 1
ATOM 765 O O . LYS A 1 98 ? -1.066 -21.641 6.043 1 96.38 98 LYS A O 1
ATOM 770 N N . LYS A 1 99 ? -1.663 -20.562 4.199 1 96.19 99 LYS A N 1
ATOM 771 C CA . LYS A 1 99 ? -0.865 -19.375 4.48 1 96.19 99 LYS A CA 1
ATOM 772 C C . LYS A 1 99 ? -1.657 -18.359 5.305 1 96.19 99 LYS A C 1
ATOM 774 O O . LY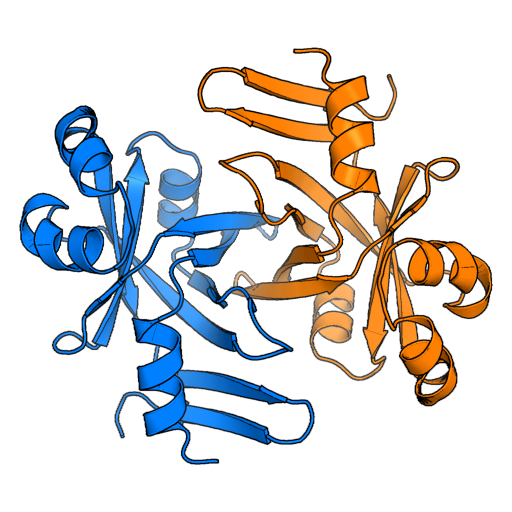S A 1 99 ? -1.086 -17.625 6.113 1 96.19 99 LYS A O 1
ATOM 779 N N . ILE A 1 100 ? -2.932 -18.328 5.113 1 95.5 100 ILE A N 1
ATOM 780 C CA . ILE A 1 100 ? -3.746 -17.25 5.664 1 95.5 100 ILE A CA 1
ATOM 781 C C . ILE A 1 100 ? -4.805 -17.828 6.602 1 95.5 100 ILE A C 1
ATOM 783 O O . ILE A 1 100 ? -5.75 -18.469 6.152 1 95.5 100 ILE A O 1
ATOM 787 N N . PRO A 1 101 ? -4.691 -17.469 7.816 1 92.38 101 PRO A N 1
ATOM 788 C CA . PRO A 1 101 ? -5.688 -17.969 8.766 1 92.38 101 PRO A CA 1
ATOM 789 C C . PRO A 1 101 ? -7.109 -17.516 8.414 1 92.38 101 PRO A C 1
ATOM 791 O O . PRO A 1 101 ? -7.336 -16.344 8.125 1 92.38 101 PRO A O 1
ATOM 794 N N . GLY A 1 102 ? -8.031 -18.484 8.406 1 93.31 102 GLY A N 1
ATOM 795 C CA . GLY A 1 102 ? -9.445 -18.172 8.227 1 93.31 102 GLY A CA 1
ATOM 796 C C . GLY A 1 102 ? -9.852 -18.094 6.766 1 93.31 102 GLY A C 1
ATOM 797 O O . GLY A 1 102 ? -11.031 -17.922 6.457 1 93.31 102 GLY A O 1
ATOM 798 N N . TYR A 1 103 ? -8.898 -18.234 5.914 1 96.12 103 TYR A N 1
ATOM 799 C CA . TYR A 1 103 ? -9.211 -18.047 4.504 1 96.12 103 TYR A CA 1
ATOM 800 C C . TYR A 1 103 ? -10.148 -19.141 4.004 1 96.12 103 TYR A C 1
ATOM 802 O O . TYR A 1 103 ? -10.914 -18.938 3.061 1 96.12 103 TYR A O 1
ATOM 810 N N . GLY A 1 104 ? -10.016 -20.328 4.562 1 97.06 104 GLY A N 1
ATOM 811 C CA . GLY A 1 104 ? -10.93 -21.391 4.207 1 97.06 104 GLY A CA 1
ATOM 812 C C . GLY A 1 104 ? -12.391 -21.016 4.367 1 97.06 104 GLY A C 1
ATOM 813 O O . GLY A 1 104 ? -13.211 -21.328 3.504 1 97.06 104 GLY A O 1
ATOM 814 N N . ASP A 1 105 ? -12.766 -20.375 5.441 1 96.5 105 ASP A N 1
ATOM 815 C CA . ASP A 1 105 ? -14.125 -19.891 5.668 1 96.5 105 ASP A CA 1
ATOM 816 C C . ASP A 1 105 ? -14.547 -18.891 4.59 1 96.5 105 ASP A C 1
ATOM 818 O O . ASP A 1 105 ? -15.688 -18.922 4.125 1 96.5 105 ASP A O 1
ATOM 822 N N . MET A 1 106 ? -13.664 -18.031 4.27 1 93.62 106 MET A N 1
ATOM 823 C CA . MET A 1 106 ? -13.938 -17.047 3.223 1 93.62 106 MET A CA 1
ATOM 824 C C . MET A 1 106 ? -14.273 -17.734 1.903 1 93.62 106 MET A C 1
ATOM 826 O O . MET A 1 106 ? -15.25 -17.391 1.242 1 93.62 106 MET A O 1
ATOM 830 N N . ILE A 1 107 ? -13.492 -18.734 1.568 1 96.88 107 ILE A N 1
ATOM 831 C CA . ILE A 1 107 ? -13.719 -19.469 0.329 1 96.88 107 ILE A CA 1
ATOM 832 C C . ILE A 1 107 ? -15.062 -20.188 0.397 1 96.88 107 ILE A C 1
ATOM 834 O O . ILE A 1 107 ? -15.828 -20.188 -0.573 1 96.88 107 ILE A O 1
ATOM 838 N N . GLU A 1 108 ? -15.328 -20.797 1.471 1 97.06 108 GLU A N 1
ATOM 839 C CA . GLU A 1 108 ? -16.594 -21.5 1.636 1 97.06 108 GLU A CA 1
ATOM 840 C C . GLU A 1 108 ? -17.781 -20.562 1.461 1 97.06 108 GLU A C 1
ATOM 842 O O . GLU A 1 108 ? -18.781 -20.922 0.829 1 97.06 108 GLU A O 1
ATOM 847 N N . GLN A 1 109 ? -17.703 -19.391 1.878 1 95.75 109 GLN A N 1
ATOM 848 C CA . GLN A 1 109 ? -18.828 -18.469 1.923 1 95.75 109 GLN A CA 1
ATOM 849 C C . GLN A 1 109 ? -18.906 -17.641 0.638 1 95.75 109 GLN A C 1
ATOM 851 O O . GLN A 1 109 ? -20 -17.281 0.199 1 95.75 109 GLN A O 1
ATOM 856 N N . ALA A 1 110 ? -17.75 -17.422 0.015 1 94.06 110 ALA A N 1
ATOM 857 C CA . ALA A 1 110 ? -17.781 -16.406 -1.035 1 94.06 110 ALA A CA 1
ATOM 858 C C . ALA A 1 110 ? -16.953 -16.844 -2.236 1 94.06 110 ALA A C 1
ATOM 860 O O . ALA A 1 110 ? -16.75 -16.062 -3.17 1 94.06 110 ALA A O 1
ATOM 861 N N . GLY A 1 111 ? -16.406 -18.031 -2.217 1 96.19 111 GLY A N 1
ATOM 862 C CA . GLY A 1 111 ? -15.5 -18.5 -3.258 1 96.19 111 GLY A CA 1
ATOM 863 C C . GLY A 1 111 ? -16.062 -18.328 -4.656 1 96.19 111 GLY A C 1
ATOM 864 O O . GLY A 1 111 ? -15.328 -18.016 -5.594 1 96.19 111 GLY A O 1
ATOM 865 N N . ASP A 1 112 ? -17.359 -18.438 -4.809 1 95.88 112 ASP A N 1
ATOM 866 C CA . ASP A 1 112 ? -18.016 -18.391 -6.113 1 95.88 112 ASP A CA 1
ATOM 867 C C . ASP A 1 112 ? -18.031 -16.969 -6.664 1 95.88 112 ASP A C 1
ATOM 869 O O . ASP A 1 112 ? -18.234 -16.766 -7.863 1 95.88 112 ASP A O 1
ATOM 873 N N . TYR A 1 113 ? -17.828 -16.047 -5.867 1 94.62 113 TYR A N 1
ATOM 874 C CA . TYR A 1 113 ? -17.922 -14.641 -6.281 1 94.62 113 TYR A CA 1
ATOM 875 C C . TYR A 1 113 ? -16.531 -14.039 -6.484 1 94.62 113 TYR A C 1
ATOM 877 O O . TYR A 1 113 ? -16.406 -12.883 -6.898 1 94.62 113 TYR A O 1
ATOM 885 N N . LEU A 1 114 ? -15.57 -14.836 -6.242 1 95.5 114 LEU A N 1
ATOM 886 C CA . LEU A 1 114 ? -14.203 -14.328 -6.316 1 95.5 114 LEU A CA 1
ATOM 887 C C . LEU A 1 114 ? -13.609 -14.57 -7.699 1 95.5 114 LEU A C 1
ATOM 889 O O . LEU A 1 114 ? -13.844 -15.617 -8.312 1 95.5 114 LEU A O 1
ATOM 893 N N . VAL A 1 115 ? -12.922 -13.555 -8.148 1 96.12 115 VAL A N 1
ATOM 894 C CA . VAL A 1 115 ? -12.117 -13.672 -9.359 1 96.12 115 VAL A CA 1
ATOM 895 C C . VAL A 1 115 ? -10.641 -13.711 -8.984 1 96.12 115 VAL A C 1
ATOM 897 O O . VAL A 1 115 ? -10.172 -12.922 -8.164 1 96.12 115 VAL A O 1
ATOM 900 N N . LEU A 1 116 ? -9.961 -14.688 -9.617 1 97.81 116 LEU A N 1
ATOM 901 C CA . LEU A 1 116 ? -8.539 -14.859 -9.359 1 97.81 116 LEU A CA 1
ATOM 902 C C . LEU A 1 116 ? -7.703 -14.086 -10.375 1 97.81 116 LEU A C 1
ATOM 904 O O . LEU A 1 116 ? -7.984 -14.125 -11.57 1 97.81 116 LEU A O 1
ATOM 908 N N . TYR A 1 117 ? -6.695 -13.383 -9.883 1 98.38 117 TYR A N 1
ATOM 909 C CA . TYR A 1 117 ? -5.762 -12.648 -10.734 1 98.38 117 TYR A CA 1
ATOM 910 C C . TYR A 1 117 ? -4.336 -13.156 -10.539 1 98.38 117 TYR A C 1
ATOM 912 O O . TYR A 1 117 ? -3.992 -13.656 -9.461 1 98.38 117 TYR A O 1
ATOM 920 N N . GLU A 1 118 ? -3.572 -12.984 -11.586 1 98.75 118 GLU A N 1
ATOM 921 C CA . GLU A 1 118 ? -2.145 -13.289 -11.586 1 98.75 118 GLU A CA 1
ATOM 922 C C . GLU A 1 118 ? -1.317 -12.039 -11.891 1 98.75 118 GLU A C 1
ATOM 924 O O . GLU A 1 118 ? -1.645 -11.281 -12.805 1 98.75 118 GLU A O 1
ATOM 929 N N . ILE A 1 119 ? -0.305 -11.859 -11.133 1 98.81 119 ILE A N 1
ATOM 930 C CA . ILE A 1 119 ? 0.66 -10.812 -11.43 1 98.81 119 ILE A CA 1
ATOM 931 C C . ILE A 1 119 ? 1.984 -11.43 -11.867 1 98.81 119 ILE A C 1
ATOM 933 O O . ILE A 1 119 ? 2.621 -12.156 -11.102 1 98.81 119 I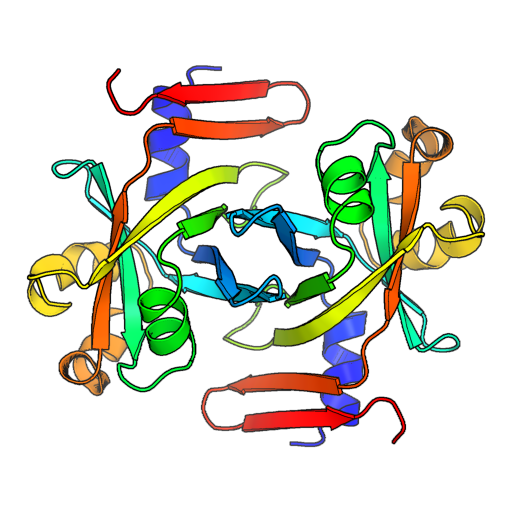LE A O 1
ATOM 937 N N . SER A 1 120 ? 2.357 -11.141 -13.031 1 98.75 120 SER A N 1
ATOM 938 C CA . SER A 1 120 ? 3.691 -11.492 -13.508 1 98.75 120 SER A CA 1
ATOM 939 C C . SER A 1 120 ? 4.676 -10.352 -13.289 1 98.75 120 SER A C 1
ATOM 941 O O . SER A 1 120 ? 4.316 -9.18 -13.422 1 98.75 120 SER A O 1
ATOM 943 N N . PHE A 1 121 ? 5.926 -10.688 -12.93 1 98.69 121 PHE A N 1
ATOM 944 C CA . PHE A 1 121 ? 6.977 -9.695 -12.734 1 98.69 121 PHE A CA 1
ATOM 945 C C . PHE A 1 121 ? 8.352 -10.305 -12.969 1 98.69 121 PHE A C 1
ATOM 947 O O . PHE A 1 121 ? 8.547 -11.5 -12.734 1 98.69 121 PHE A O 1
ATOM 954 N N . GLU A 1 122 ? 9.258 -9.5 -13.352 1 98.25 122 GLU A N 1
ATOM 955 C CA . GLU A 1 122 ? 10.562 -10.008 -13.773 1 98.25 122 GLU A CA 1
ATOM 956 C C . GLU A 1 122 ? 11.555 -9.992 -12.609 1 98.25 122 GLU A C 1
ATOM 958 O O . GLU A 1 122 ? 12.477 -10.805 -12.57 1 98.25 122 GLU A O 1
ATOM 963 N N . SER A 1 123 ? 11.414 -8.984 -11.781 1 98.56 123 SER A N 1
ATOM 964 C CA . SER A 1 123 ? 12.32 -8.828 -10.648 1 98.56 123 SER A CA 1
ATOM 965 C C . SER A 1 123 ? 11.609 -8.203 -9.453 1 98.56 123 SER A C 1
ATOM 967 O O . SER A 1 123 ? 10.508 -7.664 -9.594 1 98.56 123 SER A O 1
ATOM 969 N N . ALA A 1 124 ? 12.234 -8.375 -8.336 1 98.56 124 ALA A N 1
ATOM 970 C CA . ALA A 1 124 ? 11.742 -7.809 -7.078 1 98.56 124 ALA A CA 1
ATOM 971 C C . ALA A 1 124 ? 12.891 -7.262 -6.234 1 98.56 124 ALA A C 1
ATOM 973 O O . ALA A 1 124 ? 13.961 -7.867 -6.164 1 98.56 124 ALA A O 1
ATOM 974 N N . VAL A 1 125 ? 12.68 -6.109 -5.684 1 98.38 125 VAL A N 1
ATOM 975 C CA . VAL A 1 125 ? 13.633 -5.57 -4.719 1 98.38 125 VAL A CA 1
ATOM 976 C C . VAL A 1 125 ? 13.359 -6.16 -3.338 1 98.38 125 VAL A C 1
ATOM 978 O O . VAL A 1 125 ? 12.258 -6.043 -2.811 1 98.38 125 VAL A O 1
ATOM 981 N N . VAL A 1 126 ? 14.391 -6.805 -2.785 1 98.5 126 VAL A N 1
ATOM 982 C CA . VAL A 1 126 ? 14.312 -7.43 -1.47 1 98.5 126 VAL A CA 1
ATOM 983 C C . VAL A 1 126 ? 15.039 -6.566 -0.442 1 98.5 126 VAL A C 1
ATOM 985 O O . VAL A 1 126 ? 16.234 -6.297 -0.586 1 98.5 126 VAL A O 1
ATOM 988 N N . THR A 1 127 ? 14.297 -6.129 0.583 1 98.06 127 THR A N 1
ATOM 989 C CA . THR A 1 127 ? 14.867 -5.289 1.635 1 98.06 127 THR A CA 1
ATOM 990 C C . THR A 1 127 ? 14.766 -5.984 2.99 1 98.06 127 THR A C 1
ATOM 992 O O . THR A 1 127 ? 13.68 -6.367 3.424 1 98.06 127 THR A O 1
ATOM 995 N N . LEU A 1 128 ? 15.945 -6.125 3.654 1 96.81 128 LEU A N 1
ATOM 996 C CA . LEU A 1 128 ? 15.953 -6.617 5.027 1 96.81 128 LEU A CA 1
ATOM 997 C C . LEU A 1 128 ? 16.094 -5.461 6.016 1 96.81 128 LEU A C 1
ATOM 999 O O . LEU A 1 128 ? 15.461 -5.461 7.07 1 96.81 128 LEU A O 1
ATOM 1003 N N . ASP A 1 129 ? 17.016 -4.574 5.723 1 92.75 129 ASP A N 1
ATOM 1004 C CA . ASP A 1 129 ? 17.25 -3.318 6.434 1 92.75 129 ASP A CA 1
ATOM 1005 C C . ASP A 1 129 ? 17.938 -2.299 5.531 1 92.75 129 ASP A C 1
ATOM 1007 O O . ASP A 1 129 ? 18.062 -2.512 4.32 1 92.75 129 ASP A O 1
ATOM 1011 N N . PHE A 1 130 ? 18.297 -1.194 6.109 1 88.12 130 PHE A N 1
ATOM 1012 C CA . PHE A 1 130 ? 18.797 -0.078 5.32 1 88.12 130 PHE A CA 1
ATOM 1013 C C . PHE A 1 130 ? 20.078 -0.472 4.59 1 88.12 130 PHE A C 1
ATOM 1015 O O . PHE A 1 130 ? 20.391 0.07 3.527 1 88.12 130 PHE A O 1
ATOM 1022 N N . GLU A 1 131 ? 20.766 -1.452 5.07 1 92.88 131 GLU A N 1
ATOM 1023 C CA . GLU A 1 131 ? 22.062 -1.801 4.512 1 92.88 131 GLU A CA 1
ATOM 1024 C C . GLU A 1 131 ? 21.969 -3.061 3.654 1 92.88 131 GLU A C 1
ATOM 1026 O O . GLU A 1 131 ? 22.891 -3.359 2.887 1 92.88 131 GLU A O 1
ATOM 1031 N N . ASN A 1 132 ? 20.969 -3.756 3.795 1 95.62 132 ASN A N 1
ATOM 1032 C CA . ASN A 1 132 ? 20.797 -5.02 3.086 1 95.62 132 ASN A CA 1
ATOM 1033 C C . ASN A 1 132 ? 19.609 -4.977 2.127 1 95.62 132 ASN A C 1
ATOM 1035 O O . ASN A 1 132 ? 18.516 -5.402 2.475 1 95.62 132 ASN A O 1
ATOM 1039 N N . ILE A 1 133 ? 19.875 -4.52 0.92 1 97.12 133 ILE A N 1
ATOM 1040 C CA . ILE A 1 133 ? 18.906 -4.387 -0.156 1 97.12 133 ILE A CA 1
ATOM 1041 C C . ILE A 1 133 ? 19.484 -4.961 -1.448 1 97.12 133 ILE A C 1
ATOM 1043 O O . ILE A 1 133 ? 20.562 -4.566 -1.878 1 97.12 133 ILE A O 1
ATOM 1047 N N . GLU A 1 134 ? 18.703 -5.883 -2.031 1 97.81 134 GLU A N 1
ATOM 1048 C CA . GLU A 1 134 ? 19.172 -6.504 -3.27 1 97.81 134 GLU A CA 1
ATOM 1049 C C . GLU A 1 134 ? 18 -6.816 -4.199 1 97.81 134 GLU A C 1
ATOM 1051 O O . GLU A 1 134 ? 16.906 -7.152 -3.736 1 97.81 134 GLU A O 1
ATOM 1056 N N . THR A 1 135 ? 18.281 -6.727 -5.473 1 97.88 135 THR A N 1
ATOM 1057 C CA . THR A 1 135 ? 17.266 -7.098 -6.461 1 97.88 135 THR A CA 1
ATOM 1058 C C . THR A 1 135 ? 17.391 -8.578 -6.82 1 97.88 135 THR A C 1
ATOM 1060 O O . THR A 1 135 ? 18.469 -9.055 -7.145 1 97.88 135 THR A O 1
ATOM 1063 N N . TYR A 1 136 ? 16.344 -9.266 -6.68 1 97.88 136 TYR A N 1
ATOM 1064 C CA . TYR A 1 136 ? 16.25 -10.656 -7.098 1 97.88 136 TYR A CA 1
ATOM 1065 C C . TYR A 1 136 ? 15.539 -10.781 -8.445 1 97.88 136 TYR A C 1
ATOM 1067 O O . TYR A 1 136 ? 14.406 -10.328 -8.594 1 97.88 136 TYR A O 1
ATOM 1075 N N . HIS A 1 137 ? 16.172 -11.453 -9.445 1 97.38 137 HIS A N 1
ATOM 1076 C CA . HIS A 1 137 ? 15.57 -11.727 -10.75 1 97.38 137 HIS A CA 1
ATOM 1077 C C . HIS A 1 137 ? 14.969 -13.125 -10.805 1 97.38 137 HIS A C 1
ATOM 1079 O O . HIS A 1 137 ? 15.664 -14.109 -10.547 1 97.38 137 HIS A O 1
ATOM 1085 N N . LEU A 1 138 ? 13.727 -13.18 -11.148 1 95.19 138 LEU A N 1
ATOM 1086 C CA . LEU A 1 138 ? 12.992 -14.438 -11.062 1 95.19 138 LEU A CA 1
ATOM 1087 C C . LEU A 1 138 ? 13.531 -15.445 -12.07 1 95.19 138 LEU A C 1
ATOM 1089 O O . LEU A 1 138 ? 13.344 -16.656 -11.898 1 95.19 138 LEU A O 1
ATOM 1093 N N . ALA A 1 139 ? 14.133 -15.031 -13.188 1 87.25 139 ALA A N 1
ATOM 1094 C CA . ALA A 1 139 ? 14.719 -15.938 -14.172 1 87.25 139 ALA A CA 1
ATOM 1095 C C . ALA A 1 139 ? 15.977 -16.609 -13.617 1 87.25 139 ALA A C 1
ATOM 1097 O O . ALA A 1 139 ? 16.484 -17.562 -14.195 1 87.25 139 ALA A O 1
ATOM 1098 N N . ASP A 1 140 ? 16.438 -16.219 -12.484 1 76 140 ASP A N 1
ATOM 1099 C CA . ASP A 1 140 ? 17.656 -16.766 -11.898 1 76 140 ASP A CA 1
ATOM 1100 C C . ASP A 1 140 ? 17.391 -18.125 -11.258 1 76 140 ASP A C 1
ATOM 1102 O O . ASP A 1 140 ? 16.297 -18.375 -10.742 1 76 140 ASP A O 1
ATOM 1106 N N . MET B 1 1 ? -21.922 3.426 11.648 1 87.62 1 MET B N 1
ATOM 1107 C CA . MET B 1 1 ? -20.75 3.938 12.352 1 87.62 1 MET B CA 1
ATOM 1108 C C . MET B 1 1 ? -20.688 5.457 12.25 1 87.62 1 MET B C 1
ATOM 1110 O O . MET B 1 1 ? -21.297 6.055 11.359 1 87.62 1 MET B O 1
ATOM 1114 N N . ASN B 1 2 ? -20.062 6.168 13.266 1 95.31 2 ASN B N 1
ATOM 1115 C CA . ASN B 1 2 ? -19.672 7.57 13.188 1 95.31 2 ASN B CA 1
ATOM 1116 C C . ASN B 1 2 ? -18.359 7.746 12.43 1 95.31 2 ASN B C 1
ATOM 1118 O O . ASN B 1 2 ? -17.281 7.52 12.984 1 95.31 2 ASN B O 1
ATOM 1122 N N . ALA B 1 3 ? -18.484 8.172 11.203 1 96 3 ALA B N 1
ATOM 1123 C CA . ALA B 1 3 ? -17.344 8.18 10.281 1 96 3 ALA B CA 1
ATOM 1124 C C . ALA B 1 3 ? -16.266 9.133 10.766 1 96 3 ALA B C 1
ATOM 1126 O O . ALA B 1 3 ? -15.07 8.82 10.695 1 96 3 ALA B O 1
ATOM 1127 N N . LYS B 1 4 ? -16.688 10.242 11.219 1 96.5 4 LYS B N 1
ATOM 1128 C CA . LYS B 1 4 ? -15.711 11.227 11.695 1 96.5 4 LYS B CA 1
ATOM 1129 C C . LYS B 1 4 ? -14.93 10.695 12.891 1 96.5 4 LYS B C 1
ATOM 1131 O O . LYS B 1 4 ? -13.703 10.812 12.938 1 96.5 4 LYS B O 1
ATOM 1136 N N . GLN B 1 5 ? -15.602 10.164 13.805 1 97.31 5 GLN B N 1
ATOM 1137 C CA . GLN B 1 5 ? -14.969 9.625 15.008 1 97.31 5 GLN B CA 1
ATOM 1138 C C . GLN B 1 5 ? -14.008 8.492 14.664 1 97.31 5 GLN B C 1
ATOM 1140 O O . GLN B 1 5 ? -12.898 8.43 15.195 1 97.31 5 GLN B O 1
ATOM 1145 N N . GLU B 1 6 ? -14.414 7.621 13.797 1 97.25 6 GLU B N 1
ATOM 1146 C CA . GLU B 1 6 ? -13.578 6.477 13.438 1 97.25 6 GLU B CA 1
ATOM 1147 C C . GLU B 1 6 ? -12.391 6.906 12.586 1 97.25 6 GLU B C 1
ATOM 1149 O O . GLU B 1 6 ? -11.305 6.34 12.695 1 97.25 6 GLU B O 1
ATOM 1154 N N . PHE B 1 7 ? -12.633 7.938 11.742 1 98.12 7 PHE B N 1
ATOM 1155 C CA . PHE B 1 7 ? -11.508 8.523 11.023 1 98.12 7 PHE B CA 1
ATOM 1156 C C . PHE B 1 7 ? -10.453 9.039 11.992 1 98.12 7 PHE B C 1
ATOM 1158 O O . PHE B 1 7 ? -9.273 8.703 11.867 1 98.12 7 PHE B O 1
ATOM 1165 N N . THR B 1 8 ? -10.914 9.781 12.953 1 97.25 8 THR B N 1
ATOM 1166 C CA . THR B 1 8 ? -10.016 10.391 13.93 1 97.25 8 THR B CA 1
ATOM 1167 C C . THR B 1 8 ? -9.273 9.312 14.719 1 97.25 8 THR B C 1
ATOM 1169 O O . THR B 1 8 ? -8.062 9.414 14.914 1 97.25 8 THR B O 1
ATOM 1172 N N . ARG B 1 9 ? -9.961 8.289 15.094 1 96.94 9 ARG B N 1
ATOM 1173 C CA . ARG B 1 9 ? -9.336 7.199 15.844 1 96.94 9 ARG B CA 1
ATOM 1174 C C . ARG B 1 9 ? -8.266 6.508 15.016 1 96.94 9 ARG B C 1
ATOM 1176 O O . ARG B 1 9 ? -7.125 6.363 15.461 1 96.94 9 ARG B O 1
ATOM 1183 N N . LEU B 1 10 ? -8.594 6.148 13.805 1 97.5 10 LEU B N 1
ATOM 1184 C CA . LEU B 1 10 ? -7.695 5.363 12.969 1 97.5 10 LEU B CA 1
ATOM 1185 C C . LEU B 1 10 ? -6.5 6.203 12.523 1 97.5 10 LEU B C 1
ATOM 1187 O O . LEU B 1 10 ? -5.359 5.734 12.57 1 97.5 10 LEU B O 1
ATOM 1191 N N . ILE B 1 11 ? -6.742 7.418 12.125 1 97.44 11 ILE B N 1
ATOM 1192 C CA . ILE B 1 11 ? -5.684 8.258 11.57 1 97.44 11 ILE B CA 1
ATOM 1193 C C . ILE B 1 11 ? -4.68 8.609 12.664 1 97.44 11 ILE B C 1
ATOM 1195 O O . ILE B 1 11 ? -3.496 8.82 12.391 1 97.44 11 ILE B O 1
ATOM 1199 N N . ASN B 1 12 ? -5.117 8.633 13.914 1 96 12 ASN B N 1
ATOM 1200 C CA . ASN B 1 12 ? -4.242 9 15.023 1 96 12 ASN B CA 1
ATOM 1201 C C . ASN B 1 12 ? -3.533 7.777 15.609 1 96 12 ASN B C 1
ATOM 1203 O O . ASN B 1 12 ? -2.492 7.91 16.25 1 96 12 ASN B O 1
ATOM 1207 N N . THR B 1 13 ? -4.047 6.574 15.383 1 95.62 13 THR B N 1
ATOM 1208 C CA . THR B 1 13 ? -3.479 5.398 16.031 1 95.62 13 THR B CA 1
ATOM 1209 C C . THR B 1 13 ? -2.619 4.602 15.055 1 95.62 13 THR B C 1
ATOM 1211 O O . THR B 1 13 ? -1.66 3.939 15.461 1 95.62 13 THR B O 1
ATOM 1214 N N . GLN B 1 14 ? -2.955 4.59 13.852 1 95.88 14 GLN B N 1
ATOM 1215 C CA . GLN B 1 14 ? -2.162 3.846 12.875 1 95.88 14 GLN B CA 1
ATOM 1216 C C . GLN B 1 14 ? -0.933 4.641 12.445 1 95.88 14 GLN B C 1
ATOM 1218 O O . GLN B 1 14 ? -0.991 5.863 12.32 1 95.88 14 GLN B O 1
ATOM 1223 N N . THR B 1 15 ? 0.186 3.895 12.188 1 96 15 THR B N 1
ATOM 1224 C CA . THR B 1 15 ? 1.46 4.602 12.094 1 96 15 THR B CA 1
ATOM 1225 C C . THR B 1 15 ? 1.981 4.594 10.664 1 96 15 THR B C 1
ATOM 1227 O O . THR B 1 15 ? 2.904 5.336 10.328 1 96 15 THR B O 1
ATOM 1230 N N . GLU B 1 16 ? 1.393 3.717 9.805 1 97.06 16 GLU B N 1
ATOM 1231 C CA . GLU B 1 16 ? 1.915 3.584 8.445 1 97.06 16 GLU B CA 1
ATOM 1232 C C . GLU B 1 16 ? 0.792 3.631 7.418 1 97.06 16 GLU B C 1
ATOM 1234 O O . GLU B 1 16 ? -0.344 3.252 7.711 1 97.06 16 GLU B O 1
ATOM 1239 N N . ILE B 1 17 ? 1.17 4.09 6.281 1 98.31 17 ILE B N 1
ATOM 1240 C CA . ILE B 1 17 ? 0.297 3.99 5.113 1 98.31 17 ILE B CA 1
ATOM 1241 C C . ILE B 1 17 ? 1.052 3.342 3.957 1 98.31 17 ILE B C 1
ATOM 1243 O O . ILE B 1 17 ? 2.281 3.414 3.891 1 98.31 17 ILE B O 1
ATOM 1247 N N . ALA B 1 18 ? 0.313 2.652 3.107 1 98.75 18 ALA B N 1
ATOM 1248 C CA . ALA B 1 18 ? 0.76 2.41 1.739 1 98.75 18 ALA B CA 1
ATOM 1249 C C . ALA B 1 18 ? 0.497 3.623 0.852 1 98.75 18 ALA B C 1
ATOM 1251 O O . ALA B 1 18 ? -0.649 4.055 0.702 1 98.75 18 ALA B O 1
ATOM 1252 N N . LEU B 1 19 ? 1.509 4.184 0.312 1 98.81 19 LEU B N 1
ATOM 1253 C CA . LEU B 1 19 ? 1.418 5.359 -0.545 1 98.81 19 LEU B CA 1
ATOM 1254 C C . LEU B 1 19 ? 1.674 4.992 -2.002 1 98.81 19 LEU B C 1
ATOM 1256 O O . LEU B 1 19 ? 2.732 4.453 -2.334 1 98.81 19 LEU B O 1
ATOM 1260 N N . ALA B 1 20 ? 0.705 5.254 -2.824 1 98.75 20 ALA B N 1
ATOM 1261 C CA . ALA B 1 20 ? 0.831 4.965 -4.25 1 98.75 20 ALA B CA 1
ATOM 1262 C C . ALA B 1 20 ? 1.015 6.246 -5.059 1 98.75 20 ALA B C 1
ATOM 1264 O O . ALA B 1 20 ? 0.364 7.258 -4.785 1 98.75 20 ALA B O 1
ATOM 1265 N N . THR B 1 21 ? 1.902 6.234 -5.945 1 98.62 21 THR B N 1
ATOM 1266 C CA . THR B 1 21 ? 2.139 7.25 -6.965 1 98.62 21 THR B CA 1
ATOM 1267 C C . THR B 1 21 ? 2.055 6.641 -8.359 1 98.62 21 THR B C 1
ATOM 1269 O O . THR B 1 21 ? 1.899 5.43 -8.508 1 98.62 21 THR B O 1
ATOM 1272 N N . SER B 1 22 ? 2.043 7.496 -9.383 1 98 22 SER B N 1
ATOM 1273 C CA . SER B 1 22 ? 2.014 6.996 -10.758 1 98 22 SER B CA 1
ATOM 1274 C C . SER B 1 22 ? 2.781 7.922 -11.695 1 98 22 SER B C 1
ATOM 1276 O O . SER B 1 22 ? 2.672 9.148 -11.594 1 98 22 SER B O 1
ATOM 1278 N N . THR B 1 23 ? 3.588 7.332 -12.523 1 97.19 23 THR B N 1
ATOM 1279 C CA . THR B 1 23 ? 4.297 8.039 -13.586 1 97.19 23 THR B CA 1
ATOM 1280 C C . THR B 1 23 ? 4.062 7.367 -14.938 1 97.19 23 THR B C 1
ATOM 1282 O O . THR B 1 23 ? 4.398 6.195 -15.117 1 97.19 23 THR B O 1
ATOM 1285 N N . ASP B 1 24 ? 3.492 8.07 -15.922 1 95.25 24 ASP B N 1
ATOM 1286 C CA . ASP B 1 24 ? 3.271 7.555 -17.266 1 95.25 24 ASP B CA 1
ATOM 1287 C C . ASP B 1 24 ? 2.533 6.219 -17.234 1 95.25 24 ASP B C 1
ATOM 1289 O O . ASP B 1 24 ? 2.969 5.246 -17.859 1 95.25 24 ASP B O 1
ATOM 1293 N N . GLY B 1 25 ? 1.601 6.18 -16.375 1 95.5 25 GLY B N 1
ATOM 1294 C CA . GLY B 1 25 ? 0.732 5.016 -16.312 1 95.5 25 GLY B CA 1
ATOM 1295 C C . GLY B 1 25 ? 1.287 3.895 -15.461 1 95.5 25 GLY B C 1
ATOM 1296 O O . GLY B 1 25 ? 0.604 2.898 -15.219 1 95.5 25 GLY B O 1
ATOM 1297 N N . GLN B 1 26 ? 2.508 3.986 -14.992 1 97.94 26 GLN B N 1
ATOM 1298 C CA . GLN B 1 26 ? 3.102 2.979 -14.117 1 97.94 26 GLN B CA 1
ATOM 1299 C C . GLN B 1 26 ? 2.967 3.375 -12.648 1 97.94 26 GLN B C 1
ATOM 1301 O O . GLN B 1 26 ? 3.553 4.367 -12.211 1 97.94 26 GLN B O 1
ATOM 1306 N N . PRO B 1 27 ? 2.209 2.551 -11.906 1 98.31 27 PRO B N 1
ATOM 1307 C CA . PRO B 1 27 ? 2.135 2.852 -10.477 1 98.31 27 PRO B CA 1
ATOM 1308 C C . PRO B 1 27 ? 3.375 2.395 -9.711 1 98.31 27 PRO B C 1
ATOM 1310 O O . PRO B 1 27 ? 4.145 1.568 -10.211 1 98.31 27 PRO B O 1
ATOM 1313 N N . SER B 1 28 ? 3.604 3.031 -8.609 1 98.56 28 SER B N 1
ATOM 1314 C CA . SER B 1 28 ? 4.535 2.631 -7.559 1 98.56 28 SER B CA 1
ATOM 1315 C C . SER B 1 28 ? 3.865 2.648 -6.191 1 98.56 28 SER B C 1
ATOM 1317 O O . SER B 1 28 ? 2.854 3.328 -5.996 1 98.56 28 SER B O 1
ATOM 1319 N N . VAL B 1 29 ? 4.398 1.852 -5.266 1 98.69 29 VAL B N 1
ATOM 1320 C CA . VAL B 1 29 ? 3.801 1.829 -3.936 1 98.69 29 VAL B CA 1
ATOM 1321 C C . VAL B 1 29 ? 4.871 1.502 -2.895 1 98.69 29 VAL B C 1
ATOM 1323 O O . VAL B 1 29 ? 5.773 0.701 -3.152 1 98.69 29 VAL B O 1
ATOM 1326 N N . ARG B 1 30 ? 4.781 2.127 -1.732 1 97.81 30 ARG B N 1
ATOM 1327 C CA . ARG B 1 30 ? 5.676 1.905 -0.602 1 97.81 30 ARG B CA 1
ATOM 1328 C C . ARG B 1 30 ? 4.973 2.197 0.719 1 97.81 30 ARG B C 1
ATOM 1330 O O . ARG B 1 30 ? 3.951 2.887 0.746 1 97.81 30 ARG B O 1
ATOM 1337 N N . ILE B 1 31 ? 5.508 1.602 1.729 1 97.5 31 ILE B N 1
ATOM 1338 C CA . ILE B 1 31 ? 5.027 1.886 3.076 1 97.5 31 ILE B CA 1
ATOM 1339 C C . ILE B 1 31 ? 5.82 3.047 3.674 1 97.5 31 ILE B C 1
ATOM 1341 O O . ILE B 1 31 ? 7.051 3.057 3.623 1 97.5 31 ILE B O 1
ATOM 1345 N N . VAL B 1 32 ? 5.094 4.039 4.207 1 96.75 32 VAL B N 1
ATOM 1346 C CA . VAL B 1 32 ? 5.758 5.164 4.859 1 96.75 32 VAL B CA 1
ATOM 1347 C C . VAL B 1 32 ? 5.062 5.48 6.18 1 96.75 32 VAL B C 1
ATOM 1349 O O . VAL B 1 32 ? 3.877 5.188 6.352 1 96.75 32 VAL B O 1
ATOM 1352 N N . ASN B 1 33 ? 5.809 6.043 7.133 1 97 33 ASN B N 1
ATOM 1353 C CA . ASN B 1 33 ? 5.191 6.625 8.32 1 97 33 ASN B CA 1
ATOM 1354 C C . ASN B 1 33 ? 4.469 7.93 7.988 1 97 33 ASN B C 1
ATOM 1356 O O . ASN B 1 33 ? 4.797 8.594 7.008 1 97 33 ASN B O 1
ATOM 1360 N N . PHE B 1 34 ? 3.477 8.227 8.812 1 98.31 34 PHE B N 1
ATOM 1361 C CA . PHE B 1 34 ? 2.713 9.445 8.562 1 98.31 34 PHE B CA 1
ATOM 1362 C C . PHE B 1 34 ? 2.197 10.039 9.859 1 98.31 34 PHE B C 1
ATOM 1364 O O . PHE B 1 34 ? 2.143 9.352 10.883 1 98.31 34 PHE B O 1
ATOM 1371 N N . CYS B 1 35 ? 1.853 11.312 9.773 1 98.12 35 CYS B N 1
ATOM 1372 C CA . CYS B 1 35 ? 1.021 12 10.75 1 98.12 35 CYS B CA 1
ATOM 1373 C C . CYS B 1 35 ? -0.059 12.828 10.062 1 98.12 35 CYS B C 1
ATOM 1375 O O . CYS B 1 35 ? 0.098 13.227 8.906 1 98.12 35 CYS B O 1
ATOM 1377 N N . PHE B 1 36 ? -1.152 12.961 10.773 1 98.25 36 PHE B N 1
ATOM 1378 C CA . PHE B 1 36 ? -2.211 13.836 10.281 1 98.25 36 PHE B CA 1
ATOM 1379 C C . PHE B 1 36 ? -2.215 15.156 11.047 1 98.25 36 PHE B C 1
ATOM 1381 O O . PHE B 1 36 ? -2.258 15.172 12.273 1 98.25 36 PHE B O 1
ATOM 1388 N N . ASP B 1 37 ? -2.016 16.25 10.312 1 97.06 37 ASP B N 1
ATOM 1389 C CA . ASP B 1 37 ? -2.168 17.594 10.883 1 97.06 37 ASP B CA 1
ATOM 1390 C C . ASP B 1 37 ? -3.637 18.016 10.914 1 97.06 37 ASP B C 1
ATOM 1392 O O . ASP B 1 37 ? -4.184 18.438 9.891 1 97.06 37 ASP B O 1
ATOM 1396 N N . GLU B 1 38 ? -4.227 17.984 12.023 1 94.31 38 GLU B N 1
ATOM 1397 C CA . GLU B 1 38 ? -5.66 18.219 12.164 1 94.31 38 GLU B CA 1
ATOM 1398 C C . GLU B 1 38 ? -6.012 19.672 11.836 1 94.31 38 GLU B C 1
ATOM 1400 O O . GLU B 1 38 ? -7.078 19.938 11.281 1 94.31 38 GLU B O 1
ATOM 1405 N N . ALA B 1 39 ? -5.141 20.547 12.234 1 94 39 ALA B N 1
ATOM 1406 C CA . ALA B 1 39 ? -5.41 21.969 12 1 94 39 ALA B CA 1
ATOM 1407 C C . ALA B 1 39 ? -5.371 22.281 10.508 1 94 39 ALA B C 1
ATOM 1409 O O . ALA B 1 39 ? -6.258 22.969 9.992 1 94 39 ALA B O 1
ATOM 1410 N N . ALA B 1 40 ? -4.375 21.75 9.797 1 95.25 40 ALA B N 1
ATOM 1411 C CA . ALA B 1 40 ? -4.211 22.031 8.375 1 95.25 40 ALA B CA 1
ATOM 1412 C C . ALA B 1 40 ? -4.992 21.031 7.523 1 95.25 40 ALA B C 1
ATOM 1414 O O . ALA B 1 40 ? -5.176 21.234 6.324 1 95.25 40 ALA B O 1
ATOM 1415 N N . LYS B 1 41 ? -5.488 19.938 8.102 1 96.38 41 LYS B N 1
ATOM 1416 C CA . LYS B 1 41 ? -6.215 18.859 7.449 1 96.38 41 LYS B CA 1
ATOM 1417 C C . LYS B 1 41 ? -5.406 18.266 6.297 1 96.38 41 LYS B C 1
ATOM 1419 O O . LYS B 1 41 ? -5.926 18.109 5.191 1 96.38 41 LYS B O 1
ATOM 1424 N N . VAL B 1 42 ? -4.188 17.969 6.555 1 98 42 VAL B N 1
ATOM 1425 C CA . VAL B 1 42 ? -3.309 17.328 5.582 1 98 42 VAL B CA 1
ATOM 1426 C C . VAL B 1 42 ? -2.586 16.156 6.234 1 98 42 VAL B C 1
ATOM 1428 O O . VAL B 1 42 ? -2.314 16.172 7.438 1 98 42 VAL B O 1
ATOM 1431 N N . MET B 1 43 ? -2.266 15.195 5.453 1 98.38 43 MET B N 1
ATOM 1432 C CA . MET B 1 43 ? -1.374 14.117 5.855 1 98.38 43 MET B CA 1
ATOM 1433 C C . MET B 1 43 ? 0.085 14.5 5.641 1 98.38 43 MET B C 1
ATOM 1435 O O . MET B 1 43 ? 0.437 15.062 4.602 1 98.38 43 MET B O 1
ATOM 1439 N N . LEU B 1 44 ? 0.874 14.172 6.625 1 98.62 44 LEU B N 1
ATOM 1440 C CA . LEU B 1 44 ? 2.303 14.453 6.543 1 98.62 44 LEU B CA 1
ATOM 1441 C C . LEU B 1 44 ? 3.107 13.164 6.426 1 98.62 44 LEU B C 1
ATOM 1443 O O . LEU B 1 44 ? 2.809 12.18 7.102 1 98.62 44 LEU B O 1
ATOM 1447 N N . PHE B 1 45 ? 4.113 13.188 5.551 1 98.25 45 PHE B N 1
ATOM 1448 C CA . PHE B 1 45 ? 5.117 12.133 5.512 1 98.25 45 PHE B CA 1
ATOM 1449 C C . PHE B 1 45 ? 6.473 12.695 5.098 1 98.25 45 PHE B C 1
ATOM 1451 O O . PHE B 1 45 ? 6.555 13.805 4.562 1 98.25 45 PHE B O 1
ATOM 1458 N N . THR B 1 46 ? 7.508 11.938 5.402 1 96.31 46 THR B N 1
ATOM 1459 C CA . THR B 1 46 ? 8.844 12.375 5.008 1 96.31 46 THR B CA 1
ATOM 1460 C C . THR B 1 46 ? 9.492 11.344 4.086 1 96.31 46 THR B C 1
ATOM 1462 O O . THR B 1 46 ? 9.125 10.172 4.098 1 96.31 46 THR B O 1
ATOM 1465 N N . THR B 1 47 ? 10.344 11.82 3.336 1 94.81 47 THR B N 1
ATOM 1466 C CA . THR B 1 47 ? 11.18 11 2.473 1 94.81 47 THR B CA 1
ATOM 1467 C C . THR B 1 47 ? 12.562 11.625 2.312 1 94.81 47 THR B C 1
ATOM 1469 O O . THR B 1 47 ? 12.742 12.82 2.566 1 94.81 47 THR B O 1
ATOM 1472 N N . PHE B 1 48 ? 13.453 10.773 1.935 1 91 48 PHE B N 1
ATOM 1473 C CA . PHE B 1 48 ? 14.758 11.328 1.591 1 91 48 PHE B CA 1
ATOM 1474 C C . PHE B 1 48 ? 14.688 12.102 0.281 1 91 48 PHE B C 1
ATOM 1476 O O . PHE B 1 48 ? 14 11.688 -0.654 1 91 48 PHE B O 1
ATOM 1483 N N . GLY B 1 49 ? 15.367 13.188 0.176 1 84.62 49 GLY B N 1
ATOM 1484 C CA . GLY B 1 49 ? 15.273 14.133 -0.925 1 84.62 49 GLY B CA 1
ATOM 1485 C C . GLY B 1 49 ? 15.727 13.547 -2.252 1 84.62 49 GLY B C 1
ATOM 1486 O O . GLY B 1 49 ? 15.328 14.031 -3.314 1 84.62 49 GLY B O 1
ATOM 1487 N N . ASP B 1 50 ? 16.5 12.664 -2.34 1 79.94 50 ASP B N 1
ATOM 1488 C CA . ASP B 1 50 ? 17.062 12.125 -3.572 1 79.94 50 ASP B CA 1
ATOM 1489 C C . ASP B 1 50 ? 16.484 10.75 -3.889 1 79.94 50 ASP B C 1
ATOM 1491 O O . ASP B 1 50 ? 17.094 9.961 -4.621 1 79.94 50 ASP B O 1
ATOM 1495 N N . ASN B 1 51 ? 15.266 10.602 -3.506 1 84 51 ASN B N 1
ATOM 1496 C CA . ASN B 1 51 ? 14.688 9.281 -3.719 1 84 51 ASN B CA 1
ATOM 1497 C C . ASN B 1 51 ? 13.656 9.289 -4.848 1 84 51 ASN B C 1
ATOM 1499 O O . ASN B 1 51 ? 13.273 10.359 -5.328 1 84 51 ASN B O 1
ATOM 1503 N N . LYS B 1 52 ? 13.297 8.164 -5.305 1 84.06 52 LYS B N 1
ATOM 1504 C CA . LYS B 1 52 ? 12.453 7.926 -6.469 1 84.06 52 LYS B CA 1
ATOM 1505 C C . LYS B 1 52 ? 11.102 8.625 -6.32 1 84.06 52 LYS B C 1
ATOM 1507 O O . LYS B 1 52 ? 10.555 9.148 -7.293 1 84.06 52 LYS B O 1
ATOM 1512 N N . LYS B 1 53 ? 10.586 8.578 -5.105 1 86 53 LYS B N 1
ATOM 1513 C CA . LYS B 1 53 ? 9.242 9.133 -4.945 1 86 53 LYS B CA 1
ATOM 1514 C C . LYS B 1 53 ? 9.242 10.641 -5.16 1 86 53 LYS B C 1
ATOM 1516 O O . LYS B 1 53 ? 8.266 11.203 -5.656 1 86 53 LYS B O 1
ATOM 1521 N N . VAL B 1 54 ? 10.32 11.344 -4.895 1 87.25 54 VAL B N 1
ATOM 1522 C CA . VAL B 1 54 ? 10.414 12.781 -5.137 1 87.25 54 VAL B CA 1
ATOM 1523 C C . VAL B 1 54 ? 10.289 13.062 -6.633 1 87.25 54 VAL B C 1
ATOM 1525 O O . VAL B 1 54 ? 9.516 13.93 -7.043 1 87.25 54 VAL B O 1
ATOM 1528 N N . LYS B 1 55 ? 11 12.297 -7.387 1 91.44 55 LYS B N 1
ATOM 1529 C CA . LYS B 1 55 ? 10.945 12.461 -8.836 1 91.44 55 LYS B CA 1
ATOM 1530 C C . LYS B 1 55 ? 9.555 12.133 -9.375 1 91.44 55 LYS B C 1
ATOM 1532 O O . LYS B 1 55 ? 9.047 12.828 -10.25 1 91.44 55 LYS B O 1
ATOM 1537 N N . GLU B 1 56 ? 8.969 11.109 -8.852 1 94.88 56 GLU B N 1
ATOM 1538 C CA . GLU B 1 56 ? 7.617 10.734 -9.266 1 94.88 56 GLU B CA 1
ATOM 1539 C C . GLU B 1 56 ? 6.625 11.859 -8.984 1 94.88 56 GLU B C 1
ATOM 1541 O O . GLU B 1 56 ? 5.801 12.195 -9.836 1 94.88 56 GLU B O 1
ATOM 1546 N N . LEU B 1 57 ? 6.781 12.414 -7.82 1 95.56 57 LEU B N 1
ATOM 1547 C CA . LEU B 1 57 ? 5.832 13.43 -7.371 1 95.56 57 LEU B CA 1
ATOM 1548 C C . LEU B 1 57 ? 6.023 14.734 -8.133 1 95.56 57 LEU B C 1
ATOM 1550 O O . LEU B 1 57 ? 5.086 15.516 -8.289 1 95.56 57 LEU B O 1
ATOM 1554 N N . GLU B 1 58 ? 7.207 14.945 -8.633 1 93.75 58 GLU B N 1
ATOM 1555 C CA . GLU B 1 58 ? 7.453 16.094 -9.5 1 93.75 58 GLU B CA 1
ATOM 1556 C C . GLU B 1 58 ? 6.746 15.93 -10.844 1 93.75 58 GLU B C 1
ATOM 1558 O O . GLU B 1 58 ? 6.281 16.906 -11.43 1 93.75 58 GLU B O 1
ATOM 1563 N N . CYS B 1 59 ? 6.605 14.75 -11.273 1 95.38 59 CYS B N 1
ATOM 1564 C CA . CYS B 1 59 ? 6.004 14.438 -12.57 1 95.38 59 CYS B CA 1
ATOM 1565 C C . CYS B 1 59 ? 4.484 14.391 -12.461 1 95.38 59 CYS B C 1
ATOM 1567 O O . CYS B 1 59 ? 3.779 14.844 -13.367 1 95.38 59 CYS B O 1
ATOM 1569 N N . ASN B 1 60 ? 3.93 13.828 -11.492 1 98 60 ASN B N 1
ATOM 1570 C CA . ASN B 1 60 ? 2.514 13.633 -11.195 1 98 60 ASN B CA 1
ATOM 1571 C C . ASN B 1 60 ? 2.24 13.664 -9.695 1 98 60 ASN B C 1
ATOM 1573 O O . ASN B 1 60 ? 2.609 12.734 -8.977 1 98 60 ASN B O 1
ATOM 1577 N N . ASN B 1 61 ? 1.557 14.664 -9.242 1 98.44 61 ASN B N 1
ATOM 1578 C CA . ASN B 1 61 ? 1.402 14.852 -7.805 1 98.44 61 ASN B CA 1
AT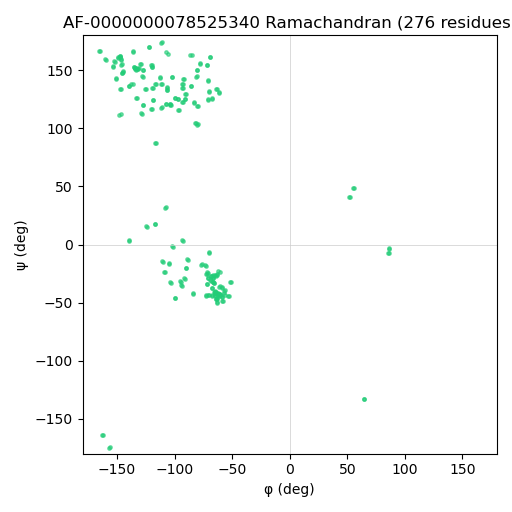OM 1579 C C . ASN B 1 61 ? 0.127 14.188 -7.289 1 98.44 61 ASN B C 1
ATOM 1581 O O . ASN B 1 61 ? -0.234 14.352 -6.125 1 98.44 61 ASN B O 1
ATOM 1585 N N . LYS B 1 62 ? -0.61 13.508 -8.156 1 98.69 62 LYS B N 1
ATOM 1586 C CA . LYS B 1 62 ? -1.738 12.688 -7.715 1 98.69 62 LYS B CA 1
ATOM 1587 C C . LYS B 1 62 ? -1.259 11.453 -6.961 1 98.69 62 LYS B C 1
ATOM 1589 O O . LYS B 1 62 ? -0.36 10.75 -7.422 1 98.69 62 LYS B O 1
ATOM 1594 N N . VAL B 1 63 ? -1.876 11.234 -5.797 1 98.88 63 VAL B N 1
ATOM 1595 C CA . VAL B 1 63 ? -1.487 10.078 -4.988 1 98.88 63 VAL B CA 1
ATOM 1596 C C . VAL B 1 63 ? -2.734 9.375 -4.457 1 98.88 63 VAL B C 1
ATOM 1598 O O . VAL B 1 63 ? -3.85 9.883 -4.605 1 98.88 63 VAL B O 1
ATOM 1601 N N . ALA B 1 64 ? -2.582 8.211 -3.965 1 98.88 64 ALA B N 1
ATOM 1602 C CA . ALA B 1 64 ? -3.547 7.477 -3.154 1 98.88 64 ALA B CA 1
ATOM 1603 C C . ALA B 1 64 ? -2.873 6.84 -1.941 1 98.88 64 ALA B C 1
ATOM 1605 O O . ALA B 1 64 ? -1.682 6.523 -1.981 1 98.88 64 ALA B O 1
ATOM 1606 N N . PHE B 1 65 ? -3.643 6.672 -0.876 1 98.94 65 PHE B N 1
ATOM 1607 C CA . PHE B 1 65 ? -3.072 6 0.285 1 98.94 65 PHE B CA 1
ATOM 1608 C C . PHE B 1 65 ? -4.129 5.172 1.005 1 98.94 65 PHE B C 1
ATOM 1610 O O . PHE B 1 65 ? -5.328 5.414 0.847 1 98.94 65 PHE B O 1
ATOM 1617 N N . THR B 1 66 ? -3.699 4.195 1.69 1 98.88 66 THR B N 1
ATOM 1618 C CA . THR B 1 66 ? -4.48 3.434 2.66 1 98.88 66 THR B CA 1
ATOM 1619 C C . THR B 1 66 ? -3.662 3.156 3.916 1 98.88 66 THR B C 1
ATOM 1621 O O . THR B 1 66 ? -2.465 2.875 3.834 1 98.88 66 THR B O 1
ATOM 1624 N N . THR B 1 67 ? -4.324 3.309 5.059 1 98.38 67 THR B N 1
ATOM 1625 C CA . THR B 1 67 ? -3.662 2.822 6.266 1 98.38 67 THR B CA 1
ATOM 1626 C C . THR B 1 67 ? -3.586 1.299 6.266 1 98.38 67 THR B C 1
ATOM 1628 O O . THR B 1 67 ? -4.258 0.639 5.469 1 98.38 67 THR B O 1
ATOM 1631 N N . ILE B 1 68 ? -2.711 0.782 7.066 1 96.81 68 ILE B N 1
ATOM 1632 C CA . ILE B 1 68 ? -2.496 -0.659 7.145 1 96.81 68 ILE B CA 1
ATOM 1633 C C . ILE B 1 68 ? -3.373 -1.253 8.242 1 96.81 68 ILE B C 1
ATOM 1635 O O . ILE B 1 68 ? -3.248 -0.882 9.414 1 96.81 68 ILE B O 1
ATOM 1639 N N . PRO B 1 69 ? -4.184 -2.188 7.824 1 92.75 69 PRO B N 1
ATOM 1640 C CA . PRO B 1 69 ? -4.992 -2.812 8.875 1 92.75 69 PRO B CA 1
ATOM 1641 C C . PRO B 1 69 ? -4.152 -3.637 9.852 1 92.75 69 PRO B C 1
ATOM 1643 O O . PRO B 1 69 ? -3.365 -4.488 9.422 1 92.75 69 PRO B O 1
ATOM 1646 N N . HIS B 1 70 ? -4.242 -3.377 11.125 1 84.81 70 HIS B N 1
ATOM 1647 C CA . HIS B 1 70 ? -3.535 -4.164 12.133 1 84.81 70 HIS B CA 1
ATOM 1648 C C . HIS B 1 70 ? -4.5 -5.02 12.945 1 84.81 70 HIS B C 1
ATOM 1650 O O . HIS B 1 70 ? -4.09 -5.988 13.586 1 84.81 70 HIS B O 1
ATOM 1656 N N . SER B 1 71 ? -5.727 -4.633 13.008 1 82.75 71 SER B N 1
ATOM 1657 C CA . SER B 1 71 ? -6.809 -5.383 13.641 1 82.75 71 SER B CA 1
ATOM 1658 C C . SER B 1 71 ? -8 -5.531 12.703 1 82.75 71 SER B C 1
ATOM 1660 O O . SER B 1 71 ? -8.68 -4.551 12.391 1 82.75 71 SER B O 1
ATOM 1662 N N . GLY B 1 72 ? -8.203 -6.793 12.312 1 87.88 72 GLY B N 1
ATOM 1663 C CA . GLY B 1 72 ? -9.32 -6.957 11.391 1 87.88 72 GLY B CA 1
ATOM 1664 C C . GLY B 1 72 ? -9.094 -6.262 10.062 1 87.88 72 GLY B C 1
ATOM 1665 O O . GLY B 1 72 ? -8.047 -6.418 9.438 1 87.88 72 GLY B O 1
ATOM 1666 N N . ASN B 1 73 ? -10.164 -5.531 9.656 1 92.38 73 ASN B N 1
ATOM 1667 C CA . ASN B 1 73 ? -10.125 -4.883 8.352 1 92.38 73 ASN B CA 1
ATOM 1668 C C . ASN B 1 73 ? -10.188 -3.363 8.477 1 92.38 73 ASN B C 1
ATOM 1670 O O . ASN B 1 73 ? -10.5 -2.67 7.508 1 92.38 73 ASN B O 1
ATOM 1674 N N . GLU B 1 74 ? -9.906 -2.838 9.656 1 97.31 74 GLU B N 1
ATOM 1675 C CA . GLU B 1 74 ? -10.062 -1.402 9.867 1 97.31 74 GLU B CA 1
ATOM 1676 C C . GLU B 1 74 ? -8.984 -0.615 9.125 1 97.31 74 GLU B C 1
ATOM 1678 O O . GLU B 1 74 ? -7.793 -0.855 9.312 1 97.31 74 GLU B O 1
ATOM 1683 N N . HIS B 1 75 ? -9.43 0.312 8.281 1 98.38 75 HIS B N 1
ATOM 1684 C CA . HIS B 1 75 ? -8.477 1.15 7.57 1 98.38 75 HIS B CA 1
ATOM 1685 C C . HIS B 1 75 ? -9.156 2.367 6.957 1 98.38 75 HIS B C 1
ATOM 1687 O O . HIS B 1 75 ? -10.391 2.455 6.949 1 98.38 75 HIS B O 1
ATOM 1693 N N . ILE B 1 76 ? -8.336 3.287 6.551 1 98.31 76 ILE B N 1
ATOM 1694 C CA . ILE B 1 76 ? -8.734 4.477 5.805 1 98.31 76 ILE B CA 1
ATOM 1695 C C . ILE B 1 76 ? -8.102 4.449 4.414 1 98.31 76 ILE B C 1
ATOM 1697 O O . ILE B 1 76 ? -6.926 4.09 4.266 1 98.31 76 ILE B O 1
ATOM 1701 N N . LYS B 1 77 ? -8.922 4.828 3.453 1 98.38 77 LYS B N 1
ATOM 1702 C CA . LYS B 1 77 ? -8.43 4.984 2.086 1 98.38 77 LYS B CA 1
ATOM 1703 C C . LYS B 1 77 ? -8.789 6.355 1.525 1 98.38 77 LYS B C 1
ATOM 1705 O O . LYS B 1 77 ? -9.891 6.855 1.76 1 98.38 77 LYS B O 1
ATOM 1710 N N . ALA B 1 78 ? -7.852 6.91 0.701 1 98.81 78 ALA B N 1
ATOM 1711 C CA . ALA B 1 78 ? -8.156 8.203 0.088 1 98.81 78 ALA B CA 1
ATOM 1712 C C . ALA B 1 78 ? -7.285 8.445 -1.14 1 98.81 78 ALA B C 1
ATOM 1714 O O . ALA B 1 78 ? -6.277 7.766 -1.336 1 98.81 78 ALA B O 1
ATOM 1715 N N . LYS B 1 79 ? -7.758 9.289 -1.921 1 98.81 79 LYS B N 1
ATOM 1716 C CA . LYS B 1 79 ? -7.004 9.906 -3.006 1 98.81 79 LYS B CA 1
ATOM 1717 C C . LYS B 1 79 ? -6.777 11.391 -2.742 1 98.81 79 LYS B C 1
ATOM 1719 O O . LYS B 1 79 ? -7.637 12.07 -2.174 1 98.81 79 LYS B O 1
ATOM 1724 N N . GLY B 1 80 ? -5.57 11.844 -3.162 1 98.69 80 GLY B N 1
ATOM 1725 C CA . GLY B 1 80 ? -5.25 13.234 -2.895 1 98.69 80 GLY B CA 1
ATOM 1726 C C . GLY B 1 80 ? -4.105 13.758 -3.74 1 98.69 80 GLY B C 1
ATOM 1727 O O . GLY B 1 80 ? -3.783 13.18 -4.781 1 98.69 80 GLY B O 1
ATOM 1728 N N . MET B 1 81 ? -3.588 14.914 -3.271 1 98.69 81 MET B N 1
ATOM 1729 C CA . MET B 1 81 ? -2.479 15.586 -3.943 1 98.69 81 MET B CA 1
ATOM 1730 C C . MET B 1 81 ? -1.325 15.828 -2.977 1 98.69 81 MET B C 1
ATOM 1732 O O . MET B 1 81 ? -1.535 16.328 -1.869 1 98.69 81 MET B O 1
ATOM 1736 N N . ALA B 1 82 ? -0.156 15.5 -3.451 1 98.62 82 ALA B N 1
ATOM 1737 C CA . ALA B 1 82 ? 1.031 15.695 -2.625 1 98.62 82 ALA B CA 1
ATOM 1738 C C . ALA B 1 82 ? 1.795 16.953 -3.057 1 98.62 82 ALA B C 1
ATOM 1740 O O . ALA B 1 82 ? 1.909 17.234 -4.25 1 98.62 82 ALA B O 1
ATOM 1741 N N . LYS B 1 83 ? 2.354 17.625 -2.096 1 98.06 83 LYS B N 1
ATOM 1742 C CA . LYS B 1 83 ? 3.254 18.75 -2.357 1 98.06 83 LYS B CA 1
ATOM 1743 C C . LYS B 1 83 ? 4.375 18.797 -1.324 1 98.06 83 LYS B C 1
ATOM 1745 O O . LYS B 1 83 ? 4.184 18.422 -0.169 1 98.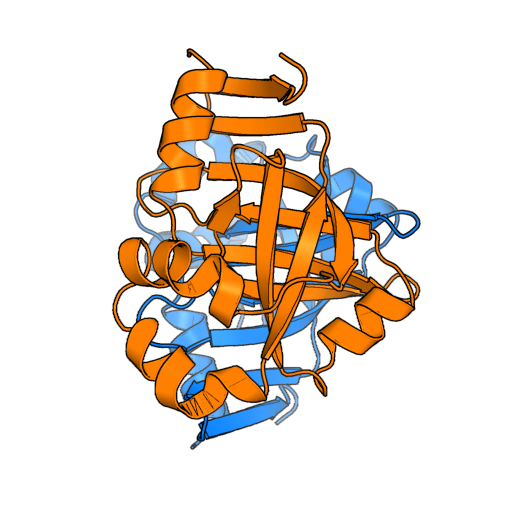06 83 LYS B O 1
ATOM 1750 N N . LYS B 1 84 ? 5.484 19.281 -1.795 1 97.12 84 LYS B N 1
ATOM 1751 C CA . LYS B 1 84 ? 6.555 19.547 -0.837 1 97.12 84 LYS B CA 1
ATOM 1752 C C . LYS B 1 84 ? 6.141 20.625 0.158 1 97.12 84 LYS B C 1
ATOM 1754 O O . LYS B 1 84 ? 5.602 21.672 -0.233 1 97.12 84 LYS B O 1
ATOM 1759 N N . SER B 1 85 ? 6.406 20.344 1.394 1 97.81 85 SER B N 1
ATOM 1760 C CA . SER B 1 85 ? 6 21.281 2.438 1 97.81 85 SER B CA 1
ATOM 1761 C C . SER B 1 85 ? 6.984 22.438 2.555 1 97.81 85 SER B C 1
ATOM 1763 O O . SER B 1 85 ? 8.18 22.266 2.318 1 97.81 85 SER B O 1
ATOM 1765 N N . SER B 1 86 ? 6.457 23.594 2.965 1 97.25 86 SER B N 1
ATOM 1766 C CA . SER B 1 86 ? 7.328 24.688 3.359 1 97.25 86 SER B CA 1
ATOM 1767 C C . SER B 1 86 ? 7.918 24.453 4.746 1 97.25 86 SER B C 1
ATOM 1769 O O . SER B 1 86 ? 8.883 25.125 5.133 1 97.25 86 SER B O 1
ATOM 1771 N N . ARG B 1 87 ? 7.312 23.547 5.457 1 97.69 87 ARG B N 1
ATOM 1772 C CA . ARG B 1 87 ? 7.828 23.156 6.766 1 97.69 87 ARG B CA 1
ATOM 1773 C C . ARG B 1 87 ? 8.875 22.062 6.633 1 97.69 87 ARG B C 1
ATOM 1775 O O . ARG B 1 87 ? 9.031 21.469 5.562 1 97.69 87 ARG B O 1
ATOM 1782 N N . THR B 1 88 ? 9.602 21.938 7.723 1 97.44 88 THR B N 1
ATOM 1783 C CA . THR B 1 88 ? 10.555 20.844 7.816 1 97.44 88 THR B CA 1
ATOM 1784 C C . THR B 1 88 ? 10.109 19.828 8.867 1 97.44 88 THR B C 1
ATOM 1786 O O . THR B 1 88 ? 9.133 20.047 9.578 1 97.44 88 THR B O 1
ATOM 1789 N N . ILE B 1 89 ? 10.859 18.703 8.93 1 97.88 89 ILE B N 1
ATOM 1790 C CA . ILE B 1 89 ? 10.547 17.672 9.906 1 97.88 89 ILE B CA 1
ATOM 1791 C C . ILE B 1 89 ? 10.719 18.234 11.32 1 97.88 89 ILE B C 1
ATOM 1793 O O . ILE B 1 89 ? 10.016 17.812 12.25 1 97.88 89 ILE B O 1
ATOM 1797 N N . PHE B 1 90 ? 11.555 19.219 11.5 1 98.19 90 PHE B N 1
ATOM 1798 C CA . PHE B 1 90 ? 11.805 19.781 12.82 1 98.19 90 PHE B CA 1
ATOM 1799 C C . PHE B 1 90 ? 10.602 20.578 13.305 1 98.19 90 PHE B C 1
ATOM 1801 O O . PHE B 1 90 ? 10.344 20.656 14.508 1 98.19 90 PHE B O 1
ATOM 1808 N N . ASP B 1 91 ? 9.828 21.141 12.398 1 98.12 91 ASP B N 1
ATOM 1809 C CA . ASP B 1 91 ? 8.641 21.922 12.742 1 98.12 91 ASP B CA 1
ATOM 1810 C C . ASP B 1 91 ? 7.527 21.016 13.258 1 98.12 91 ASP B C 1
ATOM 1812 O O . ASP B 1 91 ? 6.629 21.469 13.969 1 98.12 91 ASP B O 1
ATOM 1816 N N . VAL B 1 92 ? 7.559 19.734 12.875 1 97.75 92 VAL B N 1
ATOM 1817 C CA . VAL B 1 92 ? 6.441 18.859 13.195 1 97.75 92 VAL B CA 1
ATOM 1818 C C . VAL B 1 92 ? 6.949 17.641 13.953 1 97.75 92 VAL B C 1
ATOM 1820 O O . VAL B 1 92 ? 6.242 16.641 14.078 1 97.75 92 VAL B O 1
ATOM 1823 N N . ALA B 1 93 ? 8.141 17.688 14.469 1 97.75 93 ALA B N 1
ATOM 1824 C CA . ALA B 1 93 ? 8.852 16.562 15.062 1 97.75 93 ALA B CA 1
ATOM 1825 C C . ALA B 1 93 ? 8.039 15.93 16.188 1 97.75 93 ALA B C 1
ATOM 1827 O O . ALA B 1 93 ? 7.949 14.711 16.297 1 97.75 93 ALA B O 1
ATOM 1828 N N . GLU B 1 94 ? 7.465 16.688 17 1 96.44 94 GLU B N 1
ATOM 1829 C CA . GLU B 1 94 ? 6.754 16.203 18.172 1 96.44 94 GLU B CA 1
ATOM 1830 C C . GLU B 1 94 ? 5.59 15.289 17.781 1 96.44 94 GLU B C 1
ATOM 1832 O O . GLU B 1 94 ? 5.316 14.297 18.453 1 96.44 94 GLU B O 1
ATOM 1837 N N . HIS B 1 95 ? 4.906 15.57 16.672 1 95.81 95 HIS B N 1
ATOM 1838 C CA . HIS B 1 95 ? 3.787 14.766 16.203 1 95.81 95 HIS B CA 1
ATOM 1839 C C . HIS B 1 95 ? 4.25 13.367 15.797 1 95.81 95 HIS B C 1
ATOM 1841 O O . HIS B 1 95 ? 3.617 12.375 16.141 1 95.81 95 HIS B O 1
ATOM 1847 N N . PHE B 1 96 ? 5.367 13.352 15.156 1 97.81 96 PHE B N 1
ATOM 1848 C CA . PHE B 1 96 ? 5.902 12.07 14.703 1 97.81 96 PHE B CA 1
ATOM 1849 C C . PHE B 1 96 ? 6.445 11.266 15.883 1 97.81 96 PHE B C 1
ATOM 1851 O O . PHE B 1 96 ? 6.188 10.062 15.992 1 97.81 96 PHE B O 1
ATOM 1858 N N . ILE B 1 97 ? 7.18 11.93 16.781 1 97.5 97 ILE B N 1
ATOM 1859 C CA . ILE B 1 97 ? 7.832 11.266 17.891 1 97.5 97 ILE B CA 1
ATOM 1860 C C . ILE B 1 97 ? 6.777 10.672 18.828 1 97.5 97 ILE B C 1
ATOM 1862 O O . ILE B 1 97 ? 6.93 9.547 19.312 1 97.5 97 ILE B O 1
ATOM 1866 N N . LYS B 1 98 ? 5.719 11.398 19.047 1 96.44 98 LYS B N 1
ATOM 1867 C CA . LYS B 1 98 ? 4.652 10.953 19.938 1 96.44 98 LYS B CA 1
ATOM 1868 C C . LYS B 1 98 ? 3.949 9.719 19.375 1 96.44 98 LYS B C 1
ATOM 1870 O O . LYS B 1 98 ? 3.555 8.828 20.125 1 96.44 98 LYS B O 1
ATOM 1875 N N . LYS B 1 99 ? 3.842 9.609 18.078 1 96.25 99 LYS B N 1
ATOM 1876 C CA . LYS B 1 99 ? 3.016 8.586 17.438 1 96.25 99 LYS B CA 1
ATOM 1877 C C . LYS B 1 99 ? 3.846 7.359 17.078 1 96.25 99 LYS B C 1
ATOM 1879 O O . LYS B 1 99 ? 3.34 6.238 17.078 1 96.25 99 LYS B O 1
ATOM 1884 N N . ILE B 1 100 ? 5.082 7.566 16.766 1 95.56 100 ILE B N 1
ATOM 1885 C CA . ILE B 1 100 ? 5.898 6.508 16.172 1 95.56 100 ILE B CA 1
ATOM 1886 C C . ILE B 1 100 ? 7.098 6.219 17.078 1 95.56 100 ILE B C 1
ATOM 1888 O O . ILE B 1 100 ? 8.016 7.035 17.172 1 95.56 100 ILE B O 1
ATOM 1892 N N . PRO B 1 101 ? 7.117 5.059 17.562 1 92.5 101 PRO B N 1
ATOM 1893 C CA . PRO B 1 101 ? 8.258 4.699 18.422 1 92.5 101 PRO B CA 1
ATOM 1894 C C . PRO B 1 101 ? 9.586 4.773 17.672 1 92.5 101 PRO B C 1
ATOM 1896 O O . PRO B 1 101 ? 9.711 4.262 16.562 1 92.5 101 PRO B O 1
ATOM 1899 N N . GLY B 1 102 ? 10.555 5.457 18.297 1 93.38 102 GLY B N 1
ATOM 1900 C CA . GLY B 1 102 ? 11.906 5.484 17.766 1 93.38 102 GLY B CA 1
ATOM 1901 C C . GLY B 1 102 ? 12.117 6.582 16.734 1 93.38 102 GLY B C 1
ATOM 1902 O O . GLY B 1 102 ? 13.234 6.789 16.266 1 93.38 102 GLY B O 1
ATOM 1903 N N . TYR B 1 103 ? 11.078 7.277 16.438 1 96.12 103 TYR B N 1
ATOM 1904 C CA . TYR B 1 103 ? 11.195 8.266 15.375 1 96.12 103 TYR B CA 1
ATOM 1905 C C . TYR B 1 103 ? 12.125 9.398 15.781 1 96.12 103 TYR B C 1
ATOM 1907 O O . TYR B 1 103 ? 12.758 10.039 14.93 1 96.12 103 TYR B O 1
ATOM 1915 N N . GLY B 1 104 ? 12.141 9.703 17.047 1 97.06 104 GLY B N 1
ATOM 1916 C CA . GLY B 1 104 ? 13.07 10.711 17.547 1 97.06 104 GLY B CA 1
ATOM 1917 C C . GLY B 1 104 ? 14.508 10.438 17.156 1 97.06 104 GLY B C 1
ATOM 1918 O O . GLY B 1 104 ? 15.234 11.352 16.75 1 97.06 104 GLY B O 1
ATOM 1919 N N . ASP B 1 105 ? 14.984 9.219 17.266 1 96.5 105 ASP B N 1
ATOM 1920 C CA . ASP B 1 105 ? 16.328 8.828 16.875 1 96.5 105 ASP B CA 1
ATOM 1921 C C . ASP B 1 105 ? 16.547 9.055 15.383 1 96.5 105 ASP B C 1
ATOM 1923 O O . ASP B 1 105 ? 17.625 9.508 14.961 1 96.5 105 ASP B O 1
ATOM 1927 N N . MET B 1 106 ? 15.57 8.703 14.625 1 93.69 106 MET B N 1
ATOM 1928 C CA . MET B 1 106 ? 15.648 8.906 13.18 1 93.69 106 MET B CA 1
ATOM 1929 C C . MET B 1 106 ? 15.852 10.383 12.852 1 93.69 106 MET B C 1
ATOM 1931 O O . MET B 1 106 ? 16.719 10.727 12.039 1 93.69 106 MET B O 1
ATOM 1935 N N . ILE B 1 107 ? 15.094 11.219 13.508 1 96.88 107 ILE B N 1
ATOM 1936 C CA . ILE B 1 107 ? 15.203 12.656 13.273 1 96.88 107 ILE B CA 1
ATOM 1937 C C . ILE B 1 107 ? 16.578 13.148 13.703 1 96.88 107 ILE B C 1
ATOM 1939 O O . ILE B 1 107 ? 17.219 13.945 13 1 96.88 107 ILE B O 1
ATOM 1943 N N . GLU B 1 108 ? 17.016 12.711 14.805 1 97.06 108 GLU B N 1
ATOM 1944 C CA . GLU B 1 108 ? 18.344 13.109 15.297 1 97.06 108 GLU B CA 1
ATOM 1945 C C . GLU B 1 108 ? 19.438 12.727 14.305 1 97.06 108 GLU B C 1
ATOM 1947 O O . GLU B 1 108 ? 20.359 13.5 14.07 1 97.06 108 GLU B O 1
ATOM 1952 N N . GLN B 1 109 ? 19.344 11.664 13.68 1 95.75 109 GLN B N 1
ATOM 1953 C CA . GLN B 1 109 ? 20.391 11.109 12.844 1 95.75 109 GLN B CA 1
ATOM 1954 C C . GLN B 1 109 ? 20.266 11.586 11.398 1 95.75 109 GLN B C 1
ATOM 1956 O O . GLN B 1 109 ? 21.281 11.758 10.711 1 95.75 109 GLN B O 1
ATOM 1961 N N . ALA B 1 110 ? 19.031 11.859 10.984 1 94 110 ALA B N 1
ATOM 1962 C CA . ALA B 1 110 ? 18.859 12.031 9.547 1 94 110 ALA B CA 1
ATOM 1963 C C . ALA B 1 110 ? 17.906 13.18 9.242 1 94 110 ALA B C 1
ATOM 1965 O O . ALA B 1 110 ? 17.531 13.398 8.078 1 94 110 ALA B O 1
ATOM 1966 N N . GLY B 1 111 ? 17.438 13.891 10.234 1 96.06 111 GLY B N 1
ATOM 1967 C CA . GLY B 1 111 ? 16.438 14.922 10.062 1 96.06 111 GLY B CA 1
ATOM 1968 C C . GLY B 1 111 ? 16.797 15.93 8.984 1 96.06 111 GLY B C 1
ATOM 1969 O O . GLY B 1 111 ? 15.93 16.406 8.258 1 96.06 111 GLY B O 1
ATOM 1970 N N . ASP B 1 112 ? 18.078 16.203 8.805 1 95.81 112 ASP B N 1
ATOM 1971 C CA . ASP B 1 112 ? 18.547 17.219 7.867 1 95.81 112 ASP B CA 1
ATOM 1972 C C . ASP B 1 112 ? 18.391 16.734 6.426 1 95.81 112 ASP B C 1
ATOM 1974 O O . ASP B 1 112 ? 18.422 17.547 5.492 1 95.81 112 ASP B O 1
ATOM 1978 N N . TYR B 1 113 ? 18.25 15.516 6.23 1 94.75 113 TYR B N 1
ATOM 1979 C CA . TYR B 1 113 ? 18.203 14.953 4.887 1 94.75 113 TYR B CA 1
ATOM 1980 C C . TYR B 1 113 ? 16.766 14.648 4.477 1 94.75 113 TYR B C 1
ATOM 1982 O O . TYR B 1 113 ? 16.516 14.234 3.342 1 94.75 113 TYR B O 1
ATOM 1990 N N . LEU B 1 114 ? 15.883 14.898 5.379 1 95.5 114 LEU B N 1
ATOM 1991 C CA . LEU B 1 114 ? 14.492 14.539 5.121 1 95.5 114 LEU B CA 1
ATOM 1992 C C . LEU B 1 114 ? 13.734 15.719 4.512 1 95.5 114 LEU B C 1
ATOM 1994 O O . LEU B 1 114 ? 13.945 16.875 4.91 1 95.5 114 LEU B O 1
ATOM 1998 N N . VAL B 1 115 ? 12.945 15.375 3.539 1 96.19 115 VAL B N 1
ATOM 1999 C CA . VAL B 1 115 ? 11.992 16.328 2.979 1 96.19 115 VAL B CA 1
ATOM 2000 C C . VAL B 1 115 ? 10.578 15.977 3.432 1 96.19 115 VAL B C 1
ATOM 2002 O O . VAL B 1 115 ? 10.18 14.812 3.393 1 96.19 115 VAL B O 1
ATOM 2005 N N . LEU B 1 116 ? 9.891 17.031 3.871 1 97.81 116 LEU B N 1
ATOM 2006 C CA . LEU B 1 116 ? 8.523 16.859 4.344 1 97.81 116 LEU B CA 1
ATOM 2007 C C . LEU B 1 116 ? 7.52 17.094 3.221 1 97.81 116 LEU B C 1
ATOM 2009 O O . LEU B 1 116 ? 7.641 18.062 2.467 1 97.81 116 LEU B O 1
ATOM 2013 N N . TYR B 1 117 ? 6.539 16.203 3.115 1 98.44 117 TYR B N 1
ATOM 2014 C CA . TYR B 1 117 ? 5.461 16.344 2.145 1 98.44 117 TYR B CA 1
ATOM 2015 C C . TYR B 1 117 ? 4.105 16.422 2.84 1 98.44 117 TYR B C 1
ATOM 2017 O O . TYR B 1 117 ? 3.936 15.898 3.943 1 98.44 117 TYR B O 1
ATOM 2025 N N . GLU B 1 118 ? 3.211 17.078 2.152 1 98.75 118 GLU B N 1
ATOM 2026 C CA . GLU B 1 118 ? 1.814 17.188 2.566 1 98.75 118 GLU B CA 1
ATOM 2027 C C . GLU B 1 118 ? 0.882 16.578 1.524 1 98.75 118 GLU B C 1
ATOM 2029 O O . GLU B 1 118 ? 1.043 16.812 0.325 1 98.75 118 GLU B O 1
ATOM 2034 N N . ILE B 1 119 ? -0.032 15.828 1.984 1 98.81 119 ILE B N 1
ATOM 2035 C CA . ILE B 1 119 ? -1.089 15.328 1.112 1 98.81 119 ILE B CA 1
ATOM 2036 C C . ILE B 1 119 ? -2.42 15.969 1.49 1 98.81 119 ILE B C 1
ATOM 2038 O O . ILE B 1 119 ? -2.908 15.789 2.609 1 98.81 119 ILE B O 1
ATOM 2042 N N . SER B 1 120 ? -2.947 16.672 0.597 1 98.75 120 SER B N 1
ATOM 2043 C CA . SER B 1 120 ? -4.309 17.172 0.743 1 98.75 120 SER B CA 1
ATOM 2044 C C . SER B 1 120 ? -5.324 16.219 0.128 1 98.75 120 SER B C 1
ATOM 2046 O O . SER B 1 120 ? -5.055 15.602 -0.907 1 98.75 120 SER B O 1
ATOM 2048 N N . PHE B 1 121 ? -6.484 16.062 0.764 1 98.69 121 PHE B N 1
ATOM 2049 C CA . PHE B 1 121 ? -7.562 15.227 0.254 1 98.69 121 PHE B CA 1
ATOM 2050 C C . PHE B 1 121 ? -8.914 15.711 0.761 1 98.69 121 PHE B C 1
ATOM 2052 O O . PHE B 1 121 ? -9.008 16.281 1.85 1 98.69 121 PHE B O 1
ATOM 2059 N N . GLU B 1 122 ? -9.906 15.438 0.022 1 98.25 122 GLU B N 1
ATOM 2060 C CA . GLU B 1 122 ? -11.219 15.992 0.322 1 98.25 122 GLU B CA 1
ATOM 2061 C C . GLU B 1 122 ? -12.047 15.031 1.166 1 98.25 122 GLU B C 1
ATOM 2063 O O . GLU B 1 122 ? -12.906 15.461 1.937 1 98.25 122 GLU B O 1
ATOM 2068 N N . SER B 1 123 ? -11.859 13.766 0.89 1 98.56 123 SER B N 1
ATOM 2069 C CA . SER B 1 123 ? -12.617 12.742 1.595 1 98.56 123 SER B CA 1
ATOM 2070 C C . SER B 1 123 ? -11.797 11.461 1.765 1 98.56 123 SER B C 1
ATOM 2072 O O . SER B 1 123 ? -10.758 11.297 1.124 1 98.56 123 SER B O 1
ATOM 2074 N N . ALA B 1 124 ? -12.266 10.68 2.678 1 98.56 124 ALA B N 1
ATOM 2075 C CA . ALA B 1 124 ? -11.648 9.383 2.961 1 98.56 124 ALA B CA 1
ATOM 2076 C C . ALA B 1 124 ? -12.719 8.32 3.213 1 98.56 124 ALA B C 1
ATOM 2078 O O . ALA B 1 124 ? -13.727 8.586 3.863 1 98.56 124 ALA B O 1
ATOM 2079 N N . VAL B 1 125 ? -12.508 7.176 2.639 1 98.31 125 VAL B N 1
ATOM 2080 C CA . VAL B 1 125 ? -13.367 6.035 2.945 1 98.31 125 VAL B CA 1
ATOM 2081 C C . VAL B 1 125 ? -12.883 5.359 4.227 1 98.31 125 VAL B C 1
ATOM 2083 O O . VAL B 1 125 ? -11.727 4.941 4.32 1 98.31 125 VAL B O 1
ATOM 2086 N N . VAL B 1 126 ? -13.797 5.285 5.207 1 98.5 126 VAL B N 1
ATOM 2087 C CA . VAL B 1 126 ? -13.5 4.668 6.496 1 98.5 126 VAL B CA 1
ATOM 2088 C C . VAL B 1 126 ? -14.148 3.285 6.562 1 98.5 126 VAL B C 1
ATOM 2090 O O . VAL B 1 126 ? -15.367 3.156 6.418 1 98.5 126 VAL B O 1
ATOM 2093 N N . THR B 1 127 ? -13.32 2.266 6.766 1 98.06 127 THR B N 1
ATOM 2094 C CA . THR B 1 127 ? -13.797 0.89 6.848 1 98.06 127 THR B CA 1
ATOM 2095 C C . THR B 1 127 ? -13.484 0.29 8.219 1 98.06 127 THR B C 1
ATOM 2097 O O . THR B 1 127 ? -12.328 0.265 8.641 1 98.06 127 THR B O 1
ATOM 2100 N N . LEU B 1 128 ? -14.547 -0.198 8.898 1 96.81 128 LEU B N 1
ATOM 2101 C CA . LEU B 1 128 ? -14.359 -0.945 10.133 1 96.81 128 LEU B CA 1
ATOM 2102 C C . LEU B 1 128 ? -14.445 -2.445 9.883 1 96.81 128 LEU B C 1
ATOM 2104 O O . LEU B 1 128 ? -13.688 -3.225 10.461 1 96.81 128 LEU B O 1
ATOM 2108 N N . ASP B 1 129 ? -15.453 -2.826 9.133 1 92.81 129 ASP B N 1
ATOM 2109 C CA . ASP B 1 129 ? -15.672 -4.184 8.641 1 92.81 129 ASP B CA 1
ATOM 2110 C C . ASP B 1 129 ? -16.547 -4.18 7.387 1 92.81 129 ASP B C 1
ATOM 211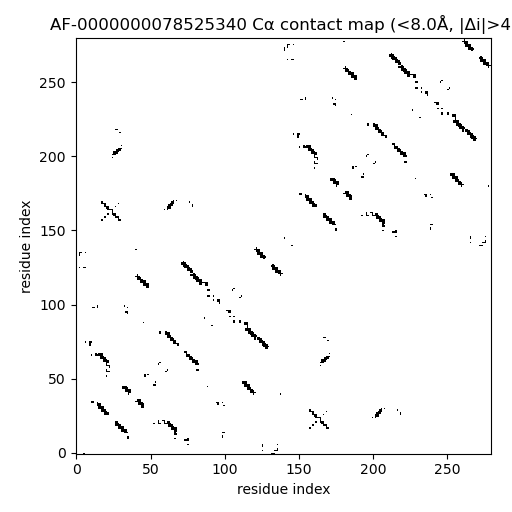2 O O . ASP B 1 129 ? -16.812 -3.119 6.812 1 92.81 129 ASP B O 1
ATOM 2116 N N . PHE B 1 130 ? -16.875 -5.336 6.953 1 88.31 130 PHE B N 1
ATOM 2117 C CA . PHE B 1 130 ? -17.562 -5.473 5.672 1 88.31 130 PHE B CA 1
ATOM 2118 C C . PHE B 1 130 ? -18.891 -4.73 5.688 1 88.31 130 PHE B C 1
ATOM 2120 O O . PHE B 1 130 ? -19.375 -4.273 4.645 1 88.31 130 PHE B O 1
ATOM 2127 N N . GLU B 1 131 ? -19.438 -4.512 6.828 1 92.81 131 GLU B N 1
ATOM 2128 C CA . GLU B 1 131 ? -20.781 -3.932 6.918 1 92.81 131 GLU B CA 1
ATOM 2129 C C . GLU B 1 131 ? -20.719 -2.465 7.332 1 92.81 131 GLU B C 1
ATOM 2131 O O . GLU B 1 131 ? -21.703 -1.736 7.203 1 92.81 131 GLU B O 1
ATOM 2136 N N . ASN B 1 132 ? -19.656 -2.08 7.816 1 95.62 132 ASN B N 1
ATOM 2137 C CA . ASN B 1 132 ? -19.5 -0.719 8.32 1 95.62 132 ASN B CA 1
ATOM 2138 C C . ASN B 1 132 ? -18.438 0.054 7.523 1 95.62 132 ASN B C 1
ATOM 2140 O O . ASN B 1 132 ? -17.281 0.118 7.922 1 95.62 132 ASN B O 1
ATOM 2144 N N . ILE B 1 133 ? -18.891 0.667 6.457 1 97.19 133 ILE B N 1
ATOM 2145 C CA . ILE B 1 133 ? -18.062 1.464 5.551 1 97.19 133 ILE B CA 1
ATOM 2146 C C . ILE B 1 133 ? -18.766 2.791 5.254 1 97.19 133 ILE B C 1
ATOM 2148 O O . ILE B 1 133 ? -19.922 2.811 4.82 1 97.19 133 ILE B O 1
ATOM 2152 N N . GLU B 1 134 ? -18.016 3.871 5.508 1 97.81 134 GLU B N 1
ATOM 2153 C CA . GLU B 1 134 ? -18.594 5.191 5.273 1 97.81 134 GLU B CA 1
ATOM 2154 C C . GLU B 1 134 ? -17.531 6.176 4.789 1 97.81 134 GLU B C 1
ATOM 2156 O O . GLU B 1 134 ? -16.375 6.098 5.195 1 97.81 134 GLU B O 1
ATOM 2161 N N . THR B 1 135 ? -17.984 7.078 3.957 1 97.88 135 THR B N 1
ATOM 2162 C CA . THR B 1 135 ? -17.078 8.133 3.496 1 97.88 135 THR B CA 1
ATOM 2163 C C . THR B 1 135 ? -17.156 9.344 4.422 1 97.88 135 THR B C 1
ATOM 2165 O O . THR B 1 135 ? -18.234 9.836 4.73 1 97.88 135 THR B O 1
ATOM 2168 N N . TYR B 1 136 ? -16.047 9.734 4.918 1 97.88 136 TYR B N 1
ATOM 2169 C CA . TYR B 1 136 ? -15.93 10.945 5.723 1 97.88 136 TYR B CA 1
ATOM 2170 C C . TYR B 1 136 ? -15.391 12.102 4.887 1 97.88 136 TYR B C 1
ATOM 2172 O O . TYR B 1 136 ? -14.312 12 4.297 1 97.88 136 TYR B O 1
ATOM 2180 N N . HIS B 1 137 ? -16.094 13.273 4.848 1 97.31 137 HIS B N 1
ATOM 2181 C CA . HIS B 1 137 ? -15.641 14.484 4.168 1 97.31 137 HIS B CA 1
ATOM 2182 C C . HIS B 1 137 ? -14.969 15.445 5.137 1 97.31 137 HIS B C 1
ATOM 2184 O O . HIS B 1 137 ? -15.555 15.828 6.148 1 97.31 137 HIS B O 1
ATOM 2190 N N . LEU B 1 138 ? -13.781 15.812 4.797 1 95.06 138 LEU B N 1
ATOM 2191 C CA . LEU B 1 138 ? -12.961 16.594 5.727 1 95.06 138 LEU B CA 1
ATOM 2192 C C . LEU B 1 138 ? -13.562 17.969 5.949 1 95.06 138 LEU B C 1
ATOM 2194 O O . LEU B 1 138 ? -13.289 18.625 6.965 1 95.06 138 LEU B O 1
ATOM 2198 N N . ALA B 1 139 ? -14.32 18.516 4.992 1 87.12 139 ALA B N 1
ATOM 2199 C CA . ALA B 1 139 ? -14.977 19.812 5.16 1 87.12 139 ALA B CA 1
ATOM 2200 C C . ALA B 1 139 ? -16.125 19.734 6.168 1 87.12 139 ALA B C 1
ATOM 2202 O O . ALA B 1 139 ? -16.641 20.75 6.613 1 87.12 139 ALA B O 1
ATOM 2203 N N . ASP B 1 140 ? -16.453 18.562 6.637 1 75.81 140 ASP B N 1
ATOM 2204 C CA . ASP B 1 140 ? -17.547 18.391 7.578 1 75.81 140 ASP B CA 1
ATOM 2205 C C . ASP B 1 140 ? -17.125 18.781 8.992 1 75.81 140 ASP B C 1
ATOM 2207 O O . ASP B 1 140 ? -15.953 18.625 9.359 1 75.81 140 ASP B O 1
#

Sequence (280 aa):
MNAKQEFTRLINTQTEIALATSTDGQPSVRIVNFCFDEAAKVMLFTTFGDNKKVKELECNNKVAFTTIPHSGNEHIKAKGMAKKSSRTIFDVAEHFIKKIPGYGDMIEQAGDYLVLYEISFESAVVTLDFENIETYHLADMNAKQEFTRLINTQTEIALATSTDGQPSVRIVNFCFDEAAKVMLFTTFGDNKKVKELECNNKVAFTTIPHSGNEHIKAKGMAKKSSRTIFDVAEHFIKKIPGYGDMIEQAGDYLVLYEISFESAVVTLDFENIETYHLAD

Solvent-accessible surface area (backbone atoms only — not comparable to full-atom values): 14734 Å² total; per-residue (Å²): 129,63,40,64,61,51,43,54,51,48,58,68,67,48,51,43,26,38,42,15,33,24,51,96,55,40,20,38,46,45,78,41,58,51,43,66,41,75,89,77,55,28,38,34,39,70,42,57,68,87,37,70,68,51,59,36,41,72,75,32,34,38,26,11,33,19,44,61,52,85,61,85,58,30,35,43,36,37,50,34,40,50,42,79,44,94,54,50,53,79,79,50,39,67,62,43,38,74,64,32,88,67,41,54,60,50,42,73,75,43,40,88,53,44,39,28,33,33,33,41,54,61,44,34,43,34,31,58,44,99,85,40,68,40,73,32,52,66,91,107,128,61,41,62,61,52,44,54,52,48,59,67,68,49,50,42,28,41,42,15,33,22,51,96,54,41,20,37,46,45,78,44,57,52,41,65,41,76,90,79,55,27,39,33,38,69,42,56,67,89,36,69,66,52,58,37,42,72,75,32,35,37,26,11,31,19,43,62,54,85,61,85,60,31,34,42,35,37,52,34,40,50,43,79,44,96,55,49,52,79,79,49,39,67,63,45,38,75,64,32,87,67,40,56,58,50,41,75,75,43,40,89,53,43,37,28,33,32,32,42,52,61,45,33,42,34,31,57,42,98,85,40,66,40,73,32,51,66,89,106

Organism: NCBI:txid29354

InterPro domains:
  IPR012349 FMN-binding split barrel [G3DSA:2.30.110.10] (3-137)
  IPR055196 Pyridoxamine 5'-phosphate oxidase-like [PF22696] (13-130)

Radius of gyration: 18.6 Å; Cα contacts (8 Å, |Δi|>4): 622; chains: 2; bounding box: 43×50×38 Å